Protein AF-L9MIF0-F1 (afdb_monomer)

Nearest PDB structures (foldseek):
  5uff-assembly1_A  TM=6.192E-01  e=3.182E-01  Petromyzon marinus

Secondary structure (DSSP, 8-state):
------SEEEEEESSS-EEEEE---SS----EEEEEE-GGGEEEEE-S---EEEEEE---S-SSSPPBPPPP-GGGTT-SEEEEE--SSSSPEEGGGGGG-TT-SEEEEES-EE-GGGGGG-TT--EEEEES-S--TTPPPGGG-TT--EEEEEEEEHHHHHHHHHHHHHHHHHS--SS-EEEEEE-HHHHHHHH--GGGG--HHHHHHHHHHHHHHHHHHTT-SSHHHHHHHHHHHHHHHHTSTT--HHHHHHHHHHHHHHHHTSSS---HHHHHHHHHHH---

Sequence (285 aa):
MSDAQIRNLAIKSNDDLIKLTLGQSNNIGLYSLHLCGNIELFEIKATQKIDHIRIEPNTEKDQSVSAYHLPIITDLAKISSLDVIVKPIGQALDCESLLQFPNLKNLNLTGNITNTACLKQLHQLERIGIRYAVNLEGFPALNTWENLSSFIAWNIDEKIGKRLNTELKHLAQEKQLDYSSVSKLISPIWFSTEYGIPFESWQSKNAKIAIKAYKSALKKISKAQNEQDVKESIIELIEMINTLPNIETVEREDTGVAVQQLVESSKFDIDQKIVNAWFDEFRYF

Structure (mmCIF, N/CA/C/O backbone):
data_AF-L9MIF0-F1
#
_entry.id   AF-L9MIF0-F1
#
loop_
_atom_site.group_PDB
_atom_site.id
_atom_site.type_symbol
_atom_site.label_atom_id
_atom_site.label_alt_id
_atom_site.label_comp_id
_atom_site.label_asym_id
_atom_site.label_entity_id
_atom_site.label_seq_id
_atom_site.pdbx_PDB_ins_code
_atom_site.Cartn_x
_atom_site.Cartn_y
_atom_site.Cartn_z
_atom_site.occupancy
_atom_site.B_iso_or_equiv
_atom_site.auth_seq_id
_atom_site.auth_comp_id
_atom_site.auth_asym_id
_atom_site.auth_atom_id
_atom_site.pdbx_PDB_model_num
ATOM 1 N N . MET A 1 1 ? 32.032 22.648 -20.403 1.00 39.81 1 MET A N 1
ATOM 2 C CA . MET A 1 1 ? 31.385 21.325 -20.304 1.00 39.81 1 MET A CA 1
ATOM 3 C C . MET A 1 1 ? 31.346 20.968 -18.831 1.00 39.81 1 MET A C 1
ATOM 5 O O . MET A 1 1 ? 32.391 21.055 -18.202 1.00 39.81 1 MET A O 1
ATOM 9 N N . SER A 1 2 ? 30.172 20.713 -18.252 1.00 45.06 2 SER A N 1
ATOM 10 C CA . SER A 1 2 ? 30.072 20.245 -16.866 1.00 45.06 2 SER A CA 1
ATOM 11 C C . SER A 1 2 ? 29.907 18.729 -16.881 1.00 45.06 2 SER A C 1
ATOM 13 O O . SER A 1 2 ? 28.845 18.235 -17.258 1.00 45.06 2 SER A O 1
ATOM 15 N N . ASP A 1 3 ? 30.940 18.005 -16.466 1.00 54.59 3 ASP A N 1
ATOM 16 C CA . ASP A 1 3 ? 30.895 16.552 -16.306 1.00 54.59 3 ASP A CA 1
ATOM 17 C C . ASP A 1 3 ? 30.348 16.216 -14.917 1.00 54.59 3 ASP A C 1
ATOM 19 O O . ASP A 1 3 ? 31.083 15.884 -13.988 1.00 54.59 3 ASP A O 1
ATOM 23 N N . ALA A 1 4 ? 29.034 16.355 -14.746 1.00 58.00 4 ALA A N 1
ATOM 24 C CA . ALA A 1 4 ? 28.368 15.901 -13.533 1.00 58.00 4 ALA A CA 1
ATOM 25 C C . ALA A 1 4 ? 28.108 14.390 -13.635 1.00 58.00 4 ALA A C 1
ATOM 27 O O . ALA A 1 4 ? 27.290 13.939 -14.436 1.00 58.00 4 ALA A O 1
ATOM 28 N N . GLN A 1 5 ? 28.802 13.598 -12.816 1.00 71.31 5 GLN A N 1
ATOM 29 C CA . GLN A 1 5 ? 28.576 12.155 -12.698 1.00 71.31 5 GLN A CA 1
ATOM 30 C C . GLN A 1 5 ? 27.481 11.886 -11.664 1.00 71.31 5 GLN A C 1
ATOM 32 O O . GLN A 1 5 ? 27.749 11.654 -10.486 1.00 71.31 5 GLN A O 1
ATOM 37 N N . ILE A 1 6 ? 26.225 11.950 -12.102 1.00 76.31 6 ILE A N 1
ATOM 38 C CA . ILE A 1 6 ? 25.072 11.690 -11.238 1.00 76.31 6 ILE A CA 1
ATOM 39 C C . ILE A 1 6 ? 24.632 10.241 -11.433 1.00 76.31 6 ILE A C 1
ATOM 41 O O . ILE A 1 6 ? 24.060 9.885 -12.459 1.00 76.31 6 ILE A O 1
ATOM 45 N N . ARG A 1 7 ? 24.889 9.399 -10.428 1.00 83.94 7 ARG A N 1
ATOM 46 C CA . ARG A 1 7 ? 24.436 7.999 -10.427 1.00 83.94 7 ARG A CA 1
ATOM 47 C C . ARG A 1 7 ? 22.963 7.862 -10.036 1.00 83.94 7 ARG A C 1
ATOM 49 O O . ARG A 1 7 ? 22.273 7.012 -10.587 1.00 83.94 7 ARG A O 1
ATOM 56 N N . ASN A 1 8 ? 22.498 8.691 -9.102 1.00 90.12 8 ASN A N 1
ATOM 57 C CA . ASN A 1 8 ? 21.117 8.707 -8.625 1.00 90.12 8 ASN A CA 1
ATOM 58 C C . ASN A 1 8 ? 20.604 10.146 -8.644 1.00 90.12 8 ASN A C 1
ATOM 60 O O . ASN A 1 8 ? 21.258 11.028 -8.085 1.00 90.12 8 ASN A O 1
ATOM 64 N N . LEU A 1 9 ? 19.447 10.373 -9.255 1.00 92.38 9 LEU A N 1
ATOM 65 C CA . LEU A 1 9 ? 18.806 11.682 -9.331 1.00 92.38 9 LEU A CA 1
ATOM 66 C C . LEU A 1 9 ? 17.417 11.591 -8.711 1.00 92.38 9 LEU A C 1
ATOM 68 O O . LEU A 1 9 ? 16.627 10.751 -9.125 1.00 92.38 9 LEU A O 1
ATOM 72 N N . ALA A 1 10 ? 17.121 12.453 -7.741 1.00 95.56 10 ALA A N 1
ATOM 73 C CA . ALA A 1 10 ? 15.794 12.580 -7.154 1.00 95.56 10 ALA A CA 1
ATOM 74 C C . ALA A 1 10 ? 15.263 13.989 -7.395 1.00 95.56 10 ALA A C 1
ATOM 76 O O . ALA A 1 10 ? 15.948 14.966 -7.090 1.00 95.56 10 ALA A O 1
ATOM 77 N N . ILE A 1 11 ? 14.054 14.087 -7.939 1.00 96.19 11 ILE A N 1
ATOM 78 C CA . ILE A 1 11 ? 13.387 15.356 -8.203 1.00 96.19 11 ILE A CA 1
ATOM 79 C C . ILE A 1 11 ? 11.979 15.278 -7.632 1.00 96.19 11 ILE A C 1
ATOM 81 O O . ILE A 1 11 ? 11.249 14.318 -7.875 1.00 96.19 11 ILE A O 1
ATOM 85 N N . LYS A 1 12 ? 11.606 16.315 -6.885 1.00 96.69 12 LYS A N 1
ATOM 86 C CA . LYS A 1 12 ? 10.245 16.523 -6.413 1.00 96.69 12 LYS A CA 1
ATOM 87 C C . LYS A 1 12 ? 9.669 17.762 -7.083 1.00 96.69 12 LYS A C 1
ATOM 89 O O . LYS A 1 12 ? 10.300 18.812 -7.012 1.00 96.69 12 LYS A O 1
ATOM 94 N N . SER A 1 13 ? 8.487 17.643 -7.677 1.00 95.56 13 SER A N 1
ATOM 95 C CA . SER A 1 13 ? 7.718 18.795 -8.146 1.00 95.56 13 SER A CA 1
ATOM 96 C C . SER A 1 13 ? 6.236 18.613 -7.863 1.00 95.56 13 SER A C 1
ATOM 98 O O . SER A 1 13 ? 5.667 17.570 -8.171 1.00 95.56 13 SER A O 1
ATOM 100 N N . ASN A 1 14 ? 5.621 19.628 -7.265 1.00 94.81 14 ASN A N 1
ATOM 101 C CA . ASN A 1 14 ? 4.182 19.661 -7.016 1.00 94.81 14 ASN A CA 1
ATOM 102 C C . ASN A 1 14 ? 3.466 20.620 -7.971 1.00 94.81 14 ASN A C 1
ATOM 104 O O . ASN A 1 14 ? 2.356 20.316 -8.394 1.00 94.81 14 ASN A O 1
ATOM 108 N N . ASP A 1 15 ? 4.129 21.728 -8.318 1.00 95.06 15 ASP A N 1
ATOM 109 C CA . ASP A 1 15 ? 3.501 22.878 -8.974 1.00 95.06 15 ASP A CA 1
ATOM 110 C C . ASP A 1 15 ? 4.261 23.337 -10.234 1.00 95.06 15 ASP A C 1
ATOM 112 O O . ASP A 1 15 ? 3.690 24.010 -11.091 1.00 95.06 15 ASP A O 1
ATOM 116 N N . ASP A 1 16 ? 5.533 22.945 -10.385 1.00 95.25 16 ASP A N 1
ATOM 117 C CA . ASP A 1 16 ? 6.407 23.416 -11.461 1.00 95.25 16 ASP A CA 1
ATOM 118 C C . ASP A 1 16 ? 6.623 22.355 -12.545 1.00 95.25 16 ASP A C 1
ATOM 120 O O . ASP A 1 16 ? 6.938 21.195 -12.263 1.00 95.25 16 ASP A O 1
ATOM 124 N N . LEU A 1 17 ? 6.552 22.772 -13.809 1.00 96.19 17 LEU A N 1
ATOM 125 C CA . LEU A 1 17 ? 6.932 21.927 -14.939 1.00 96.19 17 LEU A CA 1
ATOM 126 C C . LEU A 1 17 ? 8.445 21.660 -14.923 1.00 96.19 17 LEU A C 1
ATOM 128 O O . LEU A 1 17 ? 9.256 22.573 -15.094 1.00 96.19 17 LEU A O 1
ATOM 132 N N . ILE A 1 18 ? 8.828 20.393 -14.798 1.00 96.44 18 ILE A N 1
ATOM 133 C CA . ILE A 1 18 ? 10.215 19.937 -14.847 1.00 96.44 18 ILE A CA 1
ATOM 134 C C . ILE A 1 18 ? 10.506 19.330 -16.215 1.00 96.44 18 ILE A C 1
ATOM 136 O O . ILE A 1 18 ? 9.970 18.286 -16.579 1.00 96.44 18 ILE A O 1
ATOM 140 N N . LYS A 1 19 ? 11.435 19.948 -16.949 1.00 95.56 19 LYS A N 1
ATOM 141 C CA . LYS A 1 19 ? 11.970 19.397 -18.200 1.00 95.56 19 LYS A CA 1
ATOM 142 C C . LYS A 1 19 ? 13.314 18.741 -17.941 1.00 95.56 19 LYS A C 1
ATOM 144 O O . LYS A 1 19 ? 14.303 19.424 -17.680 1.00 95.56 19 LYS A O 1
ATOM 149 N N . LEU A 1 20 ? 13.361 17.418 -18.038 1.00 92.56 20 LEU A N 1
ATOM 150 C CA . LEU A 1 20 ? 14.562 16.632 -17.798 1.00 92.56 20 LEU A CA 1
ATOM 151 C C . LEU A 1 20 ? 15.082 16.044 -19.111 1.00 92.56 20 LEU A C 1
ATOM 153 O O . LEU A 1 20 ? 14.443 15.193 -19.723 1.00 92.56 20 LEU A O 1
ATOM 157 N N . THR A 1 21 ? 16.269 16.478 -19.538 1.00 90.88 21 THR A N 1
ATOM 158 C CA . THR A 1 21 ? 16.966 15.897 -20.695 1.00 90.88 21 THR A CA 1
ATOM 159 C C . THR A 1 21 ? 18.144 15.057 -20.220 1.00 90.88 21 THR A C 1
ATOM 161 O O . THR A 1 21 ? 19.112 15.571 -19.666 1.00 90.88 21 THR A O 1
ATOM 164 N N . LEU A 1 22 ? 18.057 13.752 -20.453 1.00 87.00 22 LEU A N 1
ATOM 165 C CA . LEU A 1 22 ? 19.033 12.745 -20.060 1.00 87.00 22 LEU A CA 1
ATOM 166 C C . LEU A 1 22 ? 19.788 12.276 -21.309 1.00 87.00 22 LEU A C 1
ATOM 168 O O . LEU A 1 22 ? 19.388 11.338 -22.005 1.00 87.00 22 LEU A O 1
ATOM 172 N N . GLY A 1 23 ? 20.873 12.989 -21.608 1.00 80.38 23 GLY A N 1
ATOM 173 C CA . GLY A 1 23 ? 21.795 12.679 -22.700 1.00 80.38 23 GLY A CA 1
ATOM 174 C C . GLY A 1 23 ? 22.638 11.430 -22.433 1.00 80.38 23 GLY A C 1
ATOM 175 O O . GLY A 1 23 ? 22.816 11.025 -21.284 1.00 80.38 23 GLY A O 1
ATOM 176 N N . GLN A 1 24 ? 23.190 10.836 -23.490 1.00 73.56 24 GLN A N 1
ATOM 177 C CA . GLN A 1 24 ? 24.240 9.830 -23.340 1.00 73.56 24 GLN A CA 1
ATOM 178 C C . GLN A 1 24 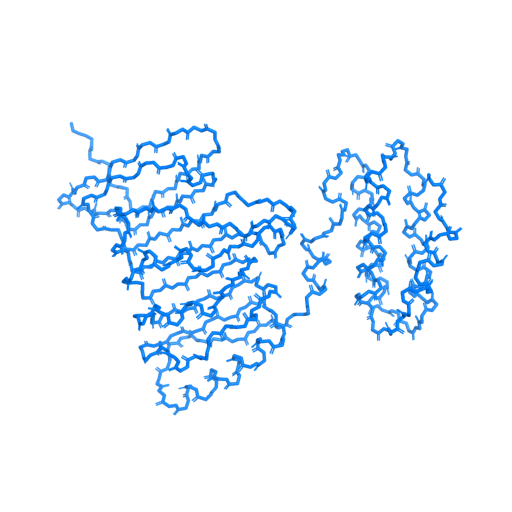? 25.535 10.470 -22.827 1.00 73.56 24 GLN A C 1
ATOM 180 O O . GLN A 1 24 ? 25.945 11.529 -23.299 1.00 73.56 24 GLN A O 1
ATOM 185 N N . SER A 1 25 ? 26.176 9.811 -21.863 1.00 66.50 25 SER A N 1
ATOM 186 C CA . SER A 1 25 ? 27.501 10.164 -21.349 1.00 66.50 25 SER A CA 1
ATOM 187 C C . SER A 1 25 ? 28.462 9.007 -21.600 1.00 66.50 25 SER A C 1
ATOM 189 O O . SER A 1 25 ? 28.098 7.848 -21.412 1.00 66.50 25 SER A O 1
ATOM 191 N N . ASN A 1 26 ? 29.698 9.322 -21.990 1.00 63.09 26 ASN A N 1
ATOM 192 C CA . ASN A 1 26 ? 30.733 8.333 -22.313 1.00 63.09 26 ASN A CA 1
ATOM 193 C C . ASN A 1 26 ? 31.326 7.631 -21.076 1.00 63.09 26 ASN A C 1
ATOM 195 O O . ASN A 1 26 ? 32.122 6.711 -21.234 1.00 63.09 26 ASN A O 1
ATOM 199 N N . ASN A 1 27 ? 30.969 8.068 -19.862 1.00 62.47 27 ASN A N 1
ATOM 200 C CA . ASN A 1 27 ? 31.627 7.629 -18.630 1.00 62.47 27 ASN A CA 1
ATOM 201 C C . ASN A 1 27 ? 30.714 6.770 -17.742 1.00 62.47 27 ASN A C 1
ATOM 203 O O . ASN A 1 27 ? 31.000 5.597 -17.524 1.00 62.47 27 ASN A O 1
ATOM 207 N N . ILE A 1 28 ? 29.629 7.339 -17.204 1.00 65.44 28 ILE A N 1
ATOM 208 C CA . ILE A 1 28 ? 28.701 6.651 -16.290 1.00 65.44 28 ILE A CA 1
ATOM 209 C C . ILE A 1 28 ? 27.293 7.198 -16.543 1.00 65.44 28 ILE A C 1
ATOM 211 O O . ILE A 1 28 ? 27.068 8.402 -16.410 1.00 65.44 28 ILE A O 1
ATOM 215 N N . GLY A 1 29 ? 26.367 6.319 -16.931 1.00 72.88 29 GLY A N 1
ATOM 216 C CA . GLY A 1 29 ? 24.953 6.654 -17.103 1.00 72.88 29 GLY A CA 1
ATOM 217 C C . GLY A 1 29 ? 24.203 6.751 -15.773 1.00 72.88 29 GLY A C 1
ATOM 218 O O . GLY A 1 29 ? 24.654 6.243 -14.743 1.00 72.88 29 GLY A O 1
ATOM 219 N N . LEU A 1 30 ? 23.042 7.399 -15.800 1.00 84.62 30 LEU A N 1
ATOM 220 C CA . LEU A 1 30 ? 22.141 7.474 -14.656 1.00 84.62 30 LEU A CA 1
ATOM 221 C C . LEU A 1 30 ? 21.634 6.067 -14.311 1.00 84.62 30 LEU A C 1
ATOM 223 O O . LEU A 1 30 ? 20.968 5.425 -15.119 1.00 84.62 30 LEU A O 1
ATOM 227 N N . TYR A 1 31 ? 21.935 5.594 -13.102 1.00 84.94 31 TYR A N 1
ATOM 228 C CA . TYR A 1 31 ? 21.491 4.279 -12.642 1.00 84.94 31 TYR A CA 1
ATOM 229 C C . TYR A 1 31 ? 20.042 4.318 -12.147 1.00 84.94 31 TYR A C 1
ATOM 231 O O . TYR A 1 31 ? 19.247 3.456 -12.522 1.00 84.94 31 TYR A O 1
ATOM 239 N N . SER A 1 32 ? 19.708 5.322 -11.326 1.00 91.25 32 SER A N 1
ATOM 240 C CA . SER A 1 32 ? 18.384 5.464 -10.714 1.00 91.25 32 SER A CA 1
ATOM 241 C C . SER A 1 32 ? 17.821 6.876 -10.870 1.00 91.25 32 SER A C 1
ATOM 243 O O . SER A 1 32 ? 18.504 7.865 -10.581 1.00 91.25 32 SER A O 1
ATOM 245 N N . LEU A 1 33 ? 16.561 6.962 -11.299 1.00 94.75 33 LEU A N 1
ATOM 246 C CA . LEU A 1 33 ? 15.779 8.196 -11.355 1.00 94.75 33 LEU A CA 1
ATOM 247 C C . LEU A 1 33 ? 14.586 8.099 -10.400 1.00 94.75 33 LEU A C 1
ATOM 249 O O . LEU A 1 33 ? 13.752 7.210 -10.539 1.00 94.75 33 LEU A O 1
ATOM 253 N N . HIS A 1 34 ? 14.483 9.029 -9.458 1.00 96.94 34 HIS A N 1
ATOM 254 C CA . HIS A 1 34 ? 13.371 9.142 -8.525 1.00 96.94 34 HIS A CA 1
ATOM 255 C C . HIS A 1 34 ? 12.543 10.393 -8.836 1.00 96.94 34 HIS A C 1
ATOM 257 O O . HIS A 1 34 ? 13.050 11.513 -8.759 1.00 96.94 34 HIS A O 1
ATOM 263 N N . LEU A 1 35 ? 11.271 10.193 -9.174 1.00 97.50 35 LEU A N 1
ATOM 264 C CA . LEU A 1 35 ? 10.294 11.239 -9.463 1.00 97.50 35 LEU A CA 1
ATOM 265 C C . LEU A 1 35 ? 9.247 11.267 -8.351 1.00 97.50 35 LEU A C 1
ATOM 267 O O . LEU A 1 35 ? 8.625 10.246 -8.066 1.00 97.50 35 LEU A O 1
ATOM 271 N N . CYS A 1 36 ? 9.053 12.422 -7.723 1.00 97.62 36 CYS A N 1
ATOM 272 C CA . CYS A 1 36 ? 8.100 12.596 -6.633 1.00 97.62 36 CYS A CA 1
ATOM 273 C C . CYS A 1 36 ? 7.192 13.807 -6.886 1.00 97.62 36 CYS A C 1
ATOM 275 O O . CYS A 1 36 ? 7.650 14.841 -7.374 1.00 97.62 36 CYS A O 1
ATOM 277 N N . GLY A 1 37 ? 5.921 13.696 -6.508 1.00 97.31 37 GLY A N 1
ATOM 278 C CA . GLY A 1 37 ? 4.943 14.778 -6.606 1.00 97.31 37 GLY A CA 1
ATOM 279 C C . GLY A 1 37 ? 3.965 14.597 -7.767 1.00 97.31 37 GLY A C 1
ATOM 280 O O . GLY A 1 37 ? 3.519 13.482 -8.027 1.00 97.31 37 GLY A O 1
ATOM 281 N N . ASN A 1 38 ? 3.583 15.674 -8.451 1.00 96.75 38 ASN A N 1
ATOM 282 C CA . ASN A 1 38 ? 2.675 15.582 -9.593 1.00 96.75 38 ASN A CA 1
ATOM 283 C C . ASN A 1 38 ? 3.438 15.093 -10.835 1.00 96.75 38 ASN A C 1
ATOM 285 O O . ASN A 1 38 ? 4.157 15.856 -11.480 1.00 96.75 38 ASN A O 1
ATOM 289 N N . ILE A 1 39 ? 3.293 13.806 -11.163 1.00 97.38 39 ILE A N 1
ATOM 290 C CA . ILE A 1 39 ? 4.075 13.154 -12.225 1.00 97.38 39 ILE A CA 1
ATOM 291 C C . ILE A 1 39 ? 3.749 13.720 -13.616 1.00 97.38 39 ILE A C 1
ATOM 293 O O . ILE A 1 39 ? 4.612 13.706 -14.490 1.00 97.38 39 ILE A O 1
ATOM 297 N N . GLU A 1 40 ? 2.561 14.298 -13.815 1.00 95.81 40 GLU A N 1
ATOM 298 C CA . GLU A 1 40 ? 2.182 14.953 -15.077 1.00 95.81 40 GLU A CA 1
ATOM 299 C C . GLU A 1 40 ? 3.042 16.187 -15.391 1.00 95.81 40 GLU A C 1
ATOM 301 O O . GLU A 1 40 ? 3.154 16.591 -16.547 1.00 95.81 40 GLU A O 1
ATOM 306 N N . LEU A 1 41 ? 3.698 16.766 -14.379 1.00 96.06 41 LEU A N 1
ATOM 307 C CA . LEU A 1 41 ? 4.588 17.918 -14.530 1.00 96.06 41 LEU A CA 1
ATOM 308 C C . LEU A 1 41 ? 6.014 17.537 -14.947 1.00 96.06 41 LEU A C 1
ATOM 310 O O . LEU A 1 41 ? 6.890 18.401 -14.979 1.00 96.06 41 LEU A O 1
ATOM 314 N N . PHE A 1 42 ? 6.288 16.271 -15.258 1.00 96.31 42 PHE A N 1
ATOM 315 C CA . PHE A 1 42 ? 7.608 15.827 -15.700 1.00 96.31 42 PHE A CA 1
ATOM 316 C C . PHE A 1 42 ? 7.626 15.555 -17.207 1.00 96.31 42 PHE A C 1
ATOM 318 O O . PHE A 1 42 ? 7.107 14.552 -17.686 1.00 96.31 42 PHE A O 1
ATOM 325 N N . GLU A 1 43 ? 8.320 16.408 -17.962 1.00 95.25 43 GLU A N 1
ATOM 326 C CA . GLU A 1 43 ? 8.681 16.149 -19.358 1.00 95.25 43 GLU A CA 1
ATOM 327 C C . GLU A 1 43 ? 10.079 15.522 -19.407 1.00 95.25 43 GLU A C 1
ATOM 329 O O . GLU A 1 43 ? 11.088 16.203 -19.199 1.00 95.25 43 GLU A O 1
ATOM 334 N N . ILE A 1 44 ? 10.158 14.222 -19.691 1.00 93.62 44 ILE A N 1
ATOM 335 C CA . ILE A 1 44 ? 11.423 13.479 -19.693 1.00 93.62 44 ILE A CA 1
ATOM 336 C C . ILE A 1 44 ? 11.807 13.121 -21.122 1.00 93.62 44 ILE A C 1
ATOM 338 O O . ILE A 1 44 ? 11.036 12.494 -21.835 1.00 93.62 44 ILE A O 1
ATOM 342 N N . LYS A 1 45 ? 13.029 13.480 -21.517 1.00 92.06 45 LYS A N 1
ATOM 343 C CA . LYS A 1 45 ? 13.665 13.033 -22.759 1.00 92.06 45 LYS A CA 1
ATOM 344 C C . LYS A 1 45 ? 14.921 12.259 -22.418 1.00 92.06 45 LYS A C 1
ATOM 346 O O . LYS A 1 45 ? 15.889 12.853 -21.939 1.00 92.06 45 LYS A O 1
ATOM 351 N N . ALA A 1 46 ? 14.925 10.953 -22.659 1.00 88.25 46 ALA A N 1
ATOM 352 C CA . ALA A 1 46 ? 16.032 10.083 -22.278 1.00 88.25 46 ALA A CA 1
ATOM 353 C C . ALA A 1 46 ? 16.611 9.360 -23.496 1.00 88.25 46 ALA A C 1
ATOM 355 O O . ALA A 1 46 ? 15.961 8.546 -24.139 1.00 88.25 46 ALA A O 1
ATOM 356 N N . THR A 1 47 ? 17.877 9.647 -23.801 1.00 85.31 47 THR A N 1
ATOM 357 C CA . THR A 1 47 ? 18.638 8.946 -24.856 1.00 85.31 47 THR A CA 1
ATOM 358 C C . THR A 1 47 ? 19.600 7.906 -24.283 1.00 85.31 47 THR A C 1
ATOM 360 O O . THR A 1 47 ? 20.058 7.013 -24.999 1.00 85.31 47 THR A O 1
ATOM 363 N N . GLN A 1 48 ? 19.904 8.004 -22.987 1.00 82.75 48 GLN A N 1
ATOM 364 C CA . GLN A 1 48 ? 20.613 6.973 -22.236 1.00 82.75 48 GLN A CA 1
ATOM 365 C C . GLN A 1 48 ? 19.652 5.911 -21.697 1.00 82.75 48 GLN A C 1
ATOM 367 O O . GLN A 1 48 ? 18.482 6.187 -21.439 1.00 82.75 48 GLN A O 1
ATOM 372 N N . LYS A 1 49 ? 20.167 4.697 -21.482 1.00 82.62 49 LYS A N 1
ATOM 373 C CA . LYS A 1 49 ? 19.441 3.654 -20.754 1.00 82.62 49 LYS A CA 1
ATOM 374 C C . LYS A 1 49 ? 19.388 4.022 -19.269 1.00 82.62 49 LYS A C 1
ATOM 376 O O . LYS A 1 49 ? 20.417 4.364 -18.696 1.00 82.62 49 LYS A O 1
ATOM 381 N N . ILE A 1 50 ? 18.208 3.908 -18.669 1.00 87.31 50 ILE A N 1
ATOM 382 C CA . ILE A 1 50 ? 17.991 4.043 -17.226 1.00 87.31 50 ILE A CA 1
ATOM 383 C C . ILE A 1 50 ? 17.483 2.691 -16.743 1.00 87.31 50 ILE A C 1
ATOM 385 O O . ILE A 1 50 ? 16.484 2.185 -17.256 1.00 87.31 50 ILE A O 1
ATOM 389 N N . ASP A 1 51 ? 18.202 2.075 -15.809 1.00 84.75 51 ASP A N 1
ATOM 390 C CA . ASP A 1 51 ? 17.879 0.717 -15.371 1.00 84.75 51 ASP A CA 1
ATOM 391 C C . ASP A 1 51 ? 16.758 0.708 -14.329 1.00 84.75 51 ASP A C 1
ATOM 393 O O . ASP A 1 51 ? 15.876 -0.158 -14.397 1.00 84.75 51 ASP A O 1
ATOM 397 N N . HIS A 1 52 ? 16.784 1.672 -13.400 1.00 94.19 52 HIS A N 1
ATOM 398 C CA . HIS A 1 52 ? 15.867 1.758 -12.266 1.0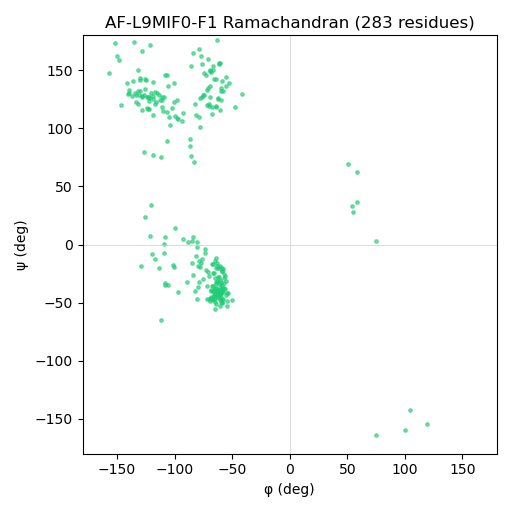0 94.19 52 HIS A CA 1
ATOM 399 C C . HIS A 1 52 ? 15.151 3.103 -12.186 1.00 94.19 52 HIS A C 1
ATOM 401 O O . HIS A 1 52 ? 15.768 4.166 -12.268 1.00 94.19 52 HIS A O 1
ATOM 407 N N . ILE A 1 53 ? 13.841 3.047 -11.966 1.00 96.56 53 ILE A N 1
ATOM 408 C CA . ILE A 1 53 ? 13.022 4.217 -11.672 1.00 96.56 53 ILE A CA 1
ATOM 409 C C . ILE A 1 53 ? 12.268 4.000 -10.373 1.00 96.56 53 ILE A C 1
ATOM 411 O O . ILE A 1 53 ? 11.756 2.915 -10.109 1.00 96.56 53 ILE A O 1
ATOM 415 N N . ARG A 1 54 ? 12.159 5.067 -9.590 1.00 98.12 54 ARG A N 1
ATOM 416 C CA . ARG A 1 54 ? 11.237 5.171 -8.469 1.00 98.12 54 ARG A CA 1
ATOM 417 C C . ARG A 1 54 ? 10.244 6.297 -8.736 1.00 98.12 54 ARG A C 1
ATOM 419 O O . ARG A 1 54 ? 10.657 7.399 -9.087 1.00 98.12 54 ARG A O 1
ATOM 426 N N . ILE A 1 55 ? 8.957 6.034 -8.556 1.00 98.44 55 ILE A N 1
ATOM 427 C CA . ILE A 1 55 ? 7.886 7.018 -8.721 1.00 98.44 55 ILE A CA 1
ATOM 428 C C . ILE A 1 55 ? 7.070 7.086 -7.433 1.00 98.44 55 ILE A C 1
ATOM 430 O O . ILE A 1 55 ? 6.589 6.072 -6.934 1.00 98.44 55 ILE A O 1
ATOM 434 N N . GLU A 1 56 ? 6.917 8.288 -6.897 1.00 98.38 56 GLU A N 1
ATOM 435 C CA . GLU A 1 56 ? 6.131 8.570 -5.698 1.00 98.38 56 GLU A CA 1
ATOM 436 C C . GLU A 1 56 ? 5.124 9.687 -6.024 1.00 98.38 56 GLU A C 1
ATOM 438 O O . GLU A 1 56 ? 5.409 10.865 -5.769 1.00 98.38 56 GLU A O 1
ATOM 443 N N . PRO A 1 57 ? 3.995 9.356 -6.689 1.00 97.81 57 PRO A N 1
ATOM 444 C CA . PRO A 1 57 ? 3.027 10.356 -7.109 1.00 97.81 57 PRO A CA 1
ATOM 445 C C . PRO A 1 57 ? 2.295 10.963 -5.908 1.00 97.81 57 PRO A C 1
ATOM 447 O O . PRO A 1 57 ? 2.026 10.291 -4.907 1.00 97.81 57 PRO A O 1
ATOM 450 N N . ASN A 1 58 ? 1.900 12.229 -6.036 1.00 95.44 58 ASN A N 1
ATOM 451 C CA . ASN A 1 58 ? 0.901 12.809 -5.148 1.00 95.44 58 ASN A CA 1
ATOM 452 C C . ASN A 1 58 ? -0.442 12.133 -5.427 1.00 95.44 58 ASN A C 1
ATOM 454 O O . ASN A 1 58 ? -1.019 12.295 -6.496 1.00 95.44 58 ASN A O 1
ATOM 458 N N . THR A 1 59 ? -0.902 11.364 -4.448 1.00 95.31 59 THR A N 1
ATOM 459 C CA . THR A 1 59 ? -2.205 10.701 -4.438 1.00 95.31 59 THR A CA 1
ATOM 460 C C . THR A 1 59 ? -3.131 11.415 -3.466 1.00 95.31 59 THR A C 1
ATOM 462 O O . THR A 1 59 ? -2.689 11.919 -2.424 1.00 95.31 59 THR A O 1
ATOM 465 N N . GLU A 1 60 ? -4.415 11.456 -3.805 1.00 93.31 60 GLU A N 1
ATOM 466 C CA . GLU A 1 60 ? -5.429 12.068 -2.953 1.00 93.31 60 GLU A CA 1
ATOM 467 C C . GLU A 1 60 ? -5.627 11.288 -1.650 1.00 93.31 60 GLU A C 1
ATOM 469 O O . GLU A 1 60 ? -5.390 10.080 -1.560 1.00 93.31 60 GLU A O 1
ATOM 474 N N . LYS A 1 61 ? -6.069 11.994 -0.606 1.00 88.19 61 LYS A N 1
ATOM 475 C CA . LYS A 1 61 ? -6.409 11.365 0.681 1.00 88.19 61 LYS A CA 1
ATOM 476 C C . LYS A 1 61 ? -7.740 10.621 0.633 1.00 88.19 61 LYS A C 1
ATOM 478 O O . LYS A 1 61 ? -7.926 9.676 1.394 1.00 88.19 61 LYS A O 1
ATOM 483 N N . ASP A 1 62 ? -8.656 11.079 -0.212 1.00 85.94 62 ASP A N 1
ATOM 484 C CA . ASP A 1 62 ? -9.965 10.463 -0.373 1.00 85.94 62 ASP A CA 1
ATOM 485 C C . ASP A 1 62 ? -9.821 9.110 -1.086 1.00 85.94 62 ASP A C 1
ATOM 487 O O . ASP A 1 62 ? -9.088 8.980 -2.062 1.00 85.94 62 ASP A O 1
ATOM 491 N N . GLN A 1 63 ? -10.493 8.082 -0.578 1.00 84.31 63 GLN A N 1
ATOM 492 C CA . GLN A 1 63 ? -10.526 6.756 -1.200 1.00 84.31 63 GLN A CA 1
ATOM 493 C C . GLN A 1 63 ? -11.613 6.652 -2.279 1.00 84.31 63 GLN A C 1
ATOM 495 O O . GLN A 1 63 ? -11.590 5.713 -3.070 1.00 84.31 63 GLN A O 1
ATOM 500 N N . SER A 1 64 ? -12.566 7.592 -2.303 1.00 86.25 64 SER A N 1
ATOM 501 C CA . SER A 1 64 ? -13.687 7.614 -3.247 1.00 86.25 64 SER A CA 1
ATOM 502 C C . SER A 1 64 ? -13.290 8.110 -4.639 1.00 86.25 64 SER A C 1
ATOM 504 O O . SER A 1 64 ? -13.986 7.832 -5.620 1.00 86.25 64 SER A O 1
ATOM 506 N N . VAL A 1 65 ? -12.161 8.820 -4.744 1.00 93.25 65 VAL A N 1
ATOM 507 C CA . VAL A 1 65 ? -11.655 9.283 -6.035 1.00 93.25 65 VAL A CA 1
ATOM 508 C C . VAL A 1 65 ? -11.211 8.110 -6.904 1.00 93.25 65 VAL A C 1
ATOM 510 O O . VAL A 1 65 ? -10.744 7.075 -6.421 1.00 93.25 65 VAL A O 1
ATOM 513 N N . SER A 1 66 ? -11.328 8.287 -8.219 1.00 95.00 66 SER A N 1
ATOM 514 C CA . SER A 1 66 ? -10.854 7.302 -9.188 1.00 95.00 66 SER A CA 1
ATOM 515 C C . SER A 1 66 ? -9.378 6.983 -8.969 1.00 95.00 66 SER A C 1
ATOM 517 O O . SER A 1 66 ? -8.584 7.872 -8.648 1.00 95.00 66 SER A O 1
ATOM 519 N N . ALA A 1 67 ? -9.009 5.723 -9.196 1.00 97.00 67 ALA A N 1
ATOM 520 C CA . ALA A 1 67 ? -7.631 5.273 -9.070 1.00 97.00 67 ALA A CA 1
ATOM 521 C C . ALA A 1 67 ? -6.670 6.150 -9.891 1.00 97.00 67 ALA A C 1
ATOM 523 O O . ALA A 1 67 ? -6.972 6.560 -11.012 1.00 97.00 67 ALA A O 1
ATOM 524 N N . TYR A 1 68 ? -5.515 6.443 -9.305 1.00 97.94 68 TYR A N 1
ATOM 525 C CA . TYR A 1 68 ? -4.451 7.204 -9.930 1.00 97.94 68 TYR A CA 1
ATOM 526 C C . TYR A 1 68 ? -3.813 6.377 -11.043 1.00 97.94 68 TYR A C 1
ATOM 528 O O . TYR A 1 68 ? -3.236 5.314 -10.792 1.00 97.94 68 TYR A O 1
ATOM 536 N N . HIS A 1 69 ? -3.889 6.886 -12.265 1.00 97.94 69 HIS A N 1
ATOM 537 C CA . HIS A 1 69 ? -3.228 6.305 -13.422 1.00 97.94 69 HIS A CA 1
ATOM 538 C C . HIS A 1 69 ? -1.921 7.063 -13.666 1.00 97.94 69 HIS A C 1
ATOM 540 O O . HIS A 1 69 ? -1.936 8.286 -13.805 1.00 97.94 69 HIS A O 1
ATOM 546 N N . LEU A 1 70 ? -0.781 6.364 -13.707 1.00 97.50 70 LEU A N 1
ATOM 547 C CA . LEU A 1 70 ? 0.482 7.015 -14.058 1.00 97.50 70 LEU A CA 1
ATOM 548 C C . LEU A 1 70 ? 0.386 7.617 -15.466 1.00 97.50 70 LEU A C 1
ATOM 550 O O . LEU A 1 70 ? -0.059 6.920 -16.384 1.00 97.50 70 LEU A O 1
ATOM 554 N N . PRO A 1 71 ? 0.843 8.865 -15.674 1.00 96.38 71 PRO A N 1
ATOM 555 C CA . PRO A 1 71 ? 0.898 9.429 -17.013 1.00 96.38 71 PRO A CA 1
ATOM 556 C C . PRO A 1 71 ? 1.827 8.594 -17.899 1.00 96.38 71 PRO A C 1
ATOM 558 O O . PRO A 1 71 ? 2.726 7.898 -17.419 1.00 96.38 71 PRO A O 1
ATOM 56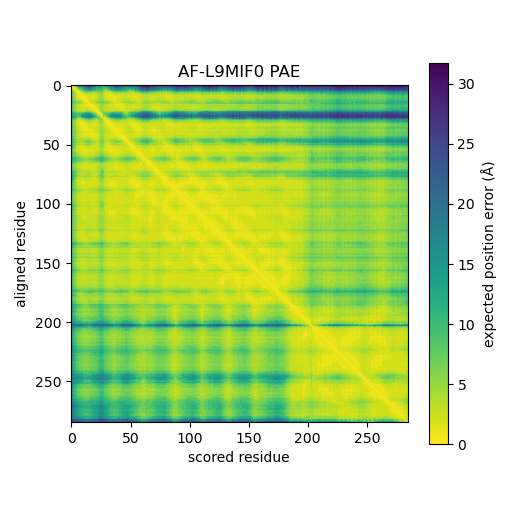1 N N . ILE A 1 72 ? 1.606 8.658 -19.210 1.00 95.12 72 ILE A N 1
ATOM 562 C CA . ILE A 1 72 ? 2.431 7.940 -20.182 1.00 95.12 72 ILE A CA 1
ATOM 563 C C . ILE A 1 72 ? 3.801 8.623 -20.274 1.00 95.12 72 ILE A C 1
ATOM 565 O O . ILE A 1 72 ? 3.892 9.782 -20.677 1.00 95.12 72 ILE A O 1
ATOM 569 N N . ILE A 1 73 ? 4.873 7.887 -19.970 1.00 92.00 73 ILE A N 1
ATOM 570 C CA . ILE A 1 73 ? 6.261 8.365 -20.046 1.00 92.00 73 ILE A CA 1
ATOM 571 C C . ILE A 1 73 ? 7.040 7.513 -21.057 1.00 92.00 73 ILE A C 1
ATOM 573 O O . ILE A 1 73 ? 7.824 6.628 -20.705 1.00 92.00 73 ILE A O 1
ATOM 577 N N . THR A 1 74 ? 6.823 7.777 -22.348 1.00 89.25 74 THR A N 1
ATOM 578 C CA . THR A 1 74 ? 7.343 6.955 -23.459 1.00 89.25 74 THR A CA 1
ATOM 579 C C . THR A 1 74 ? 8.858 6.779 -23.449 1.00 89.25 74 THR A C 1
ATOM 581 O O . THR A 1 74 ? 9.356 5.690 -23.737 1.00 89.25 74 THR A O 1
ATOM 584 N N . ASP A 1 75 ? 9.602 7.824 -23.082 1.00 90.62 75 ASP A N 1
ATOM 585 C CA . ASP A 1 75 ? 11.067 7.810 -23.019 1.00 90.62 75 ASP A CA 1
ATOM 586 C C . ASP A 1 75 ? 11.619 6.814 -21.985 1.00 90.62 75 ASP A C 1
ATOM 588 O O . ASP A 1 75 ? 12.792 6.444 -22.039 1.00 90.62 75 ASP A O 1
ATOM 592 N N . LEU A 1 76 ? 10.773 6.333 -21.067 1.00 89.94 76 LEU A N 1
ATOM 593 C CA . LEU A 1 76 ? 11.133 5.401 -20.000 1.00 89.94 76 LEU A CA 1
ATOM 594 C C . LEU A 1 76 ? 10.580 3.985 -20.226 1.00 89.94 76 LEU A C 1
ATOM 596 O O . LEU A 1 76 ? 10.795 3.107 -19.397 1.00 89.94 76 LEU A O 1
ATOM 600 N N . ALA A 1 77 ? 9.959 3.696 -21.375 1.00 88.50 77 ALA A N 1
ATOM 601 C CA . ALA A 1 77 ? 9.363 2.384 -21.671 1.00 88.50 77 ALA A CA 1
ATOM 602 C C . ALA A 1 77 ? 10.356 1.199 -21.599 1.00 88.50 77 ALA A C 1
ATOM 604 O O . ALA A 1 77 ? 9.958 0.043 -21.461 1.00 88.50 77 ALA A O 1
ATOM 605 N N . LYS A 1 78 ? 11.667 1.462 -21.707 1.00 88.50 78 LYS A N 1
ATOM 606 C CA . LYS A 1 78 ? 12.722 0.431 -21.729 1.00 88.50 78 LYS A CA 1
ATOM 607 C C . LYS A 1 78 ? 13.324 0.096 -20.361 1.00 88.50 78 LYS A C 1
ATOM 609 O O . LYS A 1 78 ? 14.287 -0.672 -20.322 1.00 88.50 78 LYS A O 1
ATOM 614 N N . ILE A 1 79 ? 12.810 0.661 -19.270 1.00 94.38 79 ILE A N 1
ATOM 615 C CA . ILE A 1 79 ? 13.308 0.343 -17.927 1.00 94.38 79 ILE A CA 1
ATOM 616 C C . ILE A 1 79 ? 13.122 -1.136 -17.588 1.00 94.38 79 ILE A C 1
ATOM 618 O O . ILE A 1 79 ? 12.249 -1.814 -18.128 1.00 94.38 79 ILE A O 1
ATOM 622 N N . SER A 1 80 ? 13.946 -1.621 -16.661 1.00 96.12 80 SER A N 1
ATOM 623 C CA . SER A 1 80 ? 13.897 -3.013 -16.194 1.00 96.12 80 SER A CA 1
ATOM 624 C C . SER A 1 80 ? 13.559 -3.147 -14.710 1.00 96.12 80 SER A C 1
ATOM 626 O O . SER A 1 80 ? 13.259 -4.247 -14.246 1.00 96.12 80 SER A O 1
ATOM 628 N N . SER A 1 81 ? 13.600 -2.045 -13.960 1.00 98.19 81 SER A N 1
ATOM 629 C CA . SER A 1 81 ? 13.297 -2.003 -12.534 1.00 98.19 81 SER A CA 1
ATOM 630 C C . SER A 1 81 ? 12.439 -0.784 -12.219 1.00 98.19 81 SER A C 1
ATOM 632 O O . SER A 1 81 ? 12.820 0.337 -12.560 1.00 98.19 81 SER A O 1
ATOM 634 N N . LEU A 1 82 ? 11.314 -0.998 -11.542 1.00 98.62 82 LEU A N 1
ATOM 635 C CA . LEU A 1 82 ? 10.378 0.054 -11.160 1.00 98.62 82 LEU A CA 1
ATOM 636 C C . LEU A 1 82 ? 9.942 -0.102 -9.706 1.00 98.62 82 LEU A C 1
ATOM 638 O O . LEU A 1 82 ? 9.464 -1.162 -9.309 1.00 98.62 82 LEU A O 1
ATOM 642 N N . ASP A 1 83 ? 10.034 0.988 -8.956 1.00 98.69 83 ASP A N 1
ATOM 643 C CA . ASP A 1 83 ? 9.402 1.138 -7.654 1.00 98.69 83 ASP A CA 1
ATOM 644 C C . ASP A 1 83 ? 8.282 2.176 -7.779 1.00 98.69 83 ASP A C 1
ATOM 646 O O . ASP A 1 83 ? 8.538 3.297 -8.215 1.00 98.69 83 ASP A O 1
ATOM 650 N N . VAL A 1 84 ? 7.059 1.840 -7.371 1.00 98.62 84 VAL A N 1
ATOM 651 C CA . VAL A 1 84 ? 5.964 2.812 -7.243 1.00 98.62 84 VAL A CA 1
ATOM 652 C C . VAL A 1 84 ? 5.469 2.836 -5.810 1.00 98.62 84 VAL A C 1
ATOM 654 O O . VAL A 1 84 ? 5.220 1.790 -5.204 1.00 98.62 84 VAL A O 1
ATOM 657 N N . ILE A 1 85 ? 5.366 4.039 -5.255 1.00 98.44 85 ILE A N 1
ATOM 658 C CA . ILE A 1 85 ? 5.035 4.254 -3.852 1.00 98.44 85 ILE A CA 1
ATOM 659 C C . ILE A 1 85 ? 3.876 5.226 -3.758 1.00 98.44 85 ILE A C 1
ATOM 661 O O . ILE A 1 85 ? 3.999 6.395 -4.099 1.00 98.44 85 ILE A O 1
ATOM 665 N N . VAL A 1 86 ? 2.764 4.729 -3.239 1.00 97.62 86 VAL A N 1
ATOM 666 C CA . VAL A 1 86 ? 1.619 5.528 -2.818 1.00 97.62 86 VAL A CA 1
ATOM 667 C C . VAL A 1 86 ? 1.352 5.272 -1.340 1.00 97.62 86 VAL A C 1
ATOM 669 O O . VAL A 1 86 ? 1.982 4.418 -0.703 1.00 97.62 86 VAL A O 1
ATOM 672 N N . LYS A 1 87 ? 0.443 6.042 -0.748 1.00 95.25 87 LYS A N 1
ATOM 673 C CA . LYS A 1 87 ? 0.071 5.832 0.651 1.00 95.25 87 LYS A CA 1
ATOM 674 C C . LYS A 1 87 ? -0.711 4.520 0.808 1.00 95.25 87 LYS A C 1
ATOM 676 O O . LYS A 1 87 ? -1.410 4.119 -0.120 1.00 95.25 87 LYS A O 1
ATOM 681 N N . PRO A 1 88 ? -0.632 3.847 1.972 1.00 94.12 88 PRO A N 1
ATOM 682 C CA . PRO A 1 88 ? -1.446 2.658 2.244 1.00 94.12 88 PRO A CA 1
ATOM 683 C C . PRO A 1 88 ? -2.951 2.940 2.210 1.00 94.12 88 PRO A C 1
ATOM 685 O O . PRO A 1 88 ? -3.723 2.064 1.849 1.00 94.12 88 PRO A O 1
ATOM 688 N N . ILE A 1 89 ? -3.356 4.161 2.564 1.00 91.88 89 ILE A N 1
ATOM 689 C CA . ILE A 1 89 ? -4.742 4.628 2.573 1.00 91.88 89 ILE A CA 1
ATOM 690 C C . ILE A 1 89 ? -4.850 5.906 1.728 1.00 91.88 89 ILE A C 1
ATOM 692 O O . ILE A 1 89 ? -3.943 6.742 1.752 1.00 91.88 89 ILE A O 1
ATOM 696 N N . GLY A 1 90 ? -5.959 6.039 0.999 1.00 92.19 90 GLY A N 1
ATOM 697 C CA . GLY A 1 90 ? -6.248 7.127 0.063 1.00 92.19 90 GLY A CA 1
ATOM 698 C C . GLY A 1 90 ? -6.452 6.606 -1.356 1.00 92.19 90 GLY A C 1
ATOM 699 O O . GLY A 1 90 ? -6.805 5.440 -1.545 1.00 92.19 90 GLY A O 1
ATOM 700 N N . GLN A 1 91 ? -6.207 7.454 -2.350 1.00 96.06 91 GLN A N 1
ATOM 701 C CA . GLN A 1 91 ? -6.344 7.109 -3.760 1.00 96.06 91 GLN A CA 1
ATOM 702 C C . GLN A 1 91 ? -5.425 5.939 -4.139 1.00 96.06 91 GLN A C 1
ATOM 704 O O . GLN A 1 91 ? -4.208 5.990 -3.947 1.00 96.06 91 GLN A O 1
ATOM 709 N N . ALA A 1 92 ? -6.014 4.878 -4.691 1.00 96.88 92 ALA A N 1
ATOM 710 C CA . ALA A 1 92 ? -5.274 3.700 -5.131 1.00 96.88 92 ALA A CA 1
ATOM 711 C C . ALA A 1 92 ? -4.470 3.983 -6.405 1.00 96.88 92 ALA A C 1
ATOM 713 O O . ALA A 1 92 ? -4.945 4.694 -7.285 1.00 96.88 92 ALA A O 1
ATOM 714 N N . LEU A 1 93 ? -3.298 3.366 -6.551 1.00 98.06 93 LEU A N 1
ATOM 715 C CA . LEU A 1 93 ? -2.603 3.273 -7.835 1.00 98.06 93 LEU A CA 1
ATOM 716 C C . LEU A 1 93 ? -3.285 2.223 -8.718 1.00 98.06 93 LEU A C 1
ATOM 718 O O . LEU A 1 93 ? -3.439 1.067 -8.318 1.00 98.06 93 LEU A O 1
ATOM 722 N N . ASP A 1 94 ? -3.615 2.601 -9.945 1.00 97.94 94 ASP A N 1
ATOM 723 C CA . ASP A 1 94 ? -4.060 1.674 -10.975 1.00 97.94 94 ASP A CA 1
ATOM 724 C C . ASP A 1 94 ? -2.864 0.930 -11.589 1.00 97.94 94 ASP A C 1
ATOM 726 O O . ASP A 1 94 ? -2.058 1.512 -12.326 1.00 97.94 94 ASP A O 1
ATOM 730 N N . CYS A 1 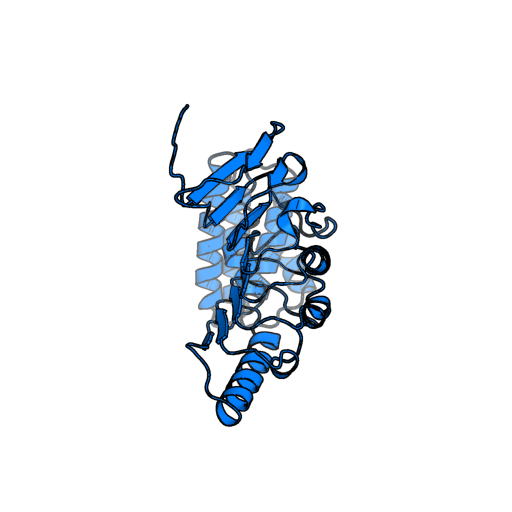95 ? -2.745 -0.373 -11.309 1.00 98.38 95 CYS A N 1
ATOM 731 C CA . CYS A 1 95 ? -1.669 -1.195 -11.856 1.00 98.38 95 CYS A CA 1
ATOM 732 C C . CYS A 1 95 ? -1.699 -1.301 -13.390 1.00 98.38 95 CYS A C 1
ATOM 734 O O . CYS A 1 95 ? -0.666 -1.622 -13.975 1.00 98.38 95 CYS A O 1
ATOM 736 N N . GLU A 1 96 ? -2.827 -1.036 -14.063 1.00 98.19 96 GLU A N 1
ATOM 737 C CA . GLU A 1 96 ? -2.892 -1.060 -15.532 1.00 98.19 96 GLU A CA 1
ATOM 738 C C . GLU A 1 96 ? -1.961 -0.015 -16.158 1.00 98.19 96 GLU A C 1
ATOM 740 O O . GLU A 1 96 ? -1.320 -0.278 -17.176 1.00 98.19 96 GLU A O 1
ATOM 745 N N . SER A 1 97 ? -1.767 1.120 -15.482 1.00 97.88 97 SER A N 1
ATOM 746 C CA . SER A 1 97 ? -0.824 2.157 -15.916 1.00 97.88 97 SER A CA 1
ATOM 747 C C . SER A 1 97 ? 0.630 1.675 -16.004 1.00 97.88 97 SER A C 1
ATOM 749 O O . SER A 1 97 ? 1.443 2.285 -16.697 1.00 97.88 97 SER A O 1
ATOM 751 N N . LEU A 1 98 ? 0.977 0.558 -15.353 1.00 98.06 98 LEU A N 1
ATOM 752 C CA . LEU A 1 98 ? 2.326 -0.019 -15.355 1.00 98.06 98 LEU A CA 1
ATOM 753 C C . LEU A 1 98 ? 2.635 -0.806 -16.635 1.00 98.06 98 LEU A C 1
ATOM 755 O O . LEU A 1 98 ? 3.802 -1.088 -16.912 1.00 98.06 98 LEU A O 1
ATOM 759 N N . LEU A 1 99 ? 1.621 -1.131 -17.445 1.00 97.25 99 LEU A N 1
ATOM 760 C CA . LEU A 1 99 ? 1.791 -1.856 -18.710 1.00 97.25 99 LEU A CA 1
ATOM 761 C C . LEU A 1 99 ? 2.581 -1.062 -19.759 1.00 97.25 99 LEU A C 1
ATOM 763 O O . LEU A 1 99 ? 3.084 -1.640 -20.721 1.00 97.25 99 LEU A O 1
ATOM 767 N N . GLN A 1 100 ? 2.763 0.245 -19.547 1.00 96.25 100 GLN A N 1
ATOM 768 C CA . GLN A 1 100 ? 3.639 1.082 -20.367 1.00 96.25 100 GLN A CA 1
ATOM 769 C C . GLN A 1 100 ? 5.131 0.690 -20.284 1.00 96.25 100 GLN A C 1
ATOM 771 O O . GLN A 1 100 ? 5.929 1.153 -21.100 1.00 96.25 100 GLN A O 1
ATOM 776 N N . PHE A 1 101 ? 5.519 -0.170 -19.333 1.00 96.44 101 PHE A N 1
ATOM 777 C CA . PHE A 1 101 ? 6.892 -0.646 -19.138 1.00 96.44 101 PHE A CA 1
ATOM 778 C C . PHE A 1 101 ? 7.025 -2.148 -19.481 1.00 96.44 101 PHE A C 1
ATOM 780 O O . PHE A 1 101 ? 7.135 -2.992 -18.589 1.00 96.44 101 PHE A O 1
ATOM 787 N N . PRO A 1 102 ? 7.042 -2.530 -20.772 1.00 94.00 102 PRO A N 1
ATOM 788 C CA . PRO A 1 102 ? 6.979 -3.936 -21.193 1.00 94.00 102 PRO A CA 1
ATOM 789 C C . PRO A 1 102 ? 8.213 -4.780 -20.828 1.00 94.00 102 PRO A C 1
ATOM 791 O O . PRO A 1 102 ? 8.142 -6.006 -20.848 1.00 94.00 102 PRO A O 1
ATOM 794 N N . ASN A 1 103 ? 9.344 -4.145 -20.500 1.00 94.94 103 ASN A N 1
ATOM 795 C CA . ASN A 1 103 ? 10.615 -4.822 -20.210 1.00 94.94 103 ASN A CA 1
ATOM 796 C C . ASN A 1 103 ? 10.898 -4.972 -18.704 1.00 94.94 103 ASN A C 1
ATOM 798 O O . ASN A 1 103 ? 12.040 -5.238 -18.313 1.00 94.94 103 ASN A O 1
ATOM 802 N N . LEU A 1 104 ? 9.892 -4.758 -17.847 1.00 97.56 104 LEU A N 1
ATOM 803 C CA . LEU A 1 104 ? 10.071 -4.869 -16.404 1.00 97.56 104 LEU A CA 1
ATOM 804 C C . LEU A 1 104 ? 10.468 -6.284 -15.994 1.00 97.56 104 LEU A C 1
ATOM 806 O O . LEU A 1 104 ? 9.768 -7.257 -16.264 1.00 97.56 104 LEU A O 1
ATOM 810 N N . LYS A 1 105 ? 11.578 -6.351 -15.259 1.00 98.38 105 LYS A N 1
ATOM 811 C CA . LYS A 1 105 ? 12.079 -7.544 -14.576 1.00 98.38 105 LYS A CA 1
ATOM 812 C C . LYS A 1 105 ? 11.908 -7.436 -13.070 1.00 98.38 105 LYS A C 1
ATOM 814 O O . LYS A 1 105 ? 11.682 -8.441 -12.409 1.00 98.38 105 LYS A O 1
ATOM 819 N N . ASN A 1 106 ? 12.007 -6.229 -12.518 1.00 98.62 106 ASN A N 1
ATOM 820 C CA . ASN A 1 106 ? 11.860 -5.979 -11.089 1.00 98.62 106 ASN A CA 1
ATOM 821 C C . ASN A 1 106 ? 10.740 -4.960 -10.864 1.00 98.62 106 ASN A C 1
ATOM 823 O O . ASN A 1 106 ? 10.767 -3.874 -11.446 1.00 98.62 106 ASN A O 1
ATOM 827 N N . LEU A 1 107 ? 9.775 -5.302 -10.016 1.00 98.81 107 LEU A N 1
ATOM 828 C CA . LEU A 1 107 ? 8.651 -4.436 -9.676 1.00 98.81 107 LEU A CA 1
ATOM 829 C C . LEU A 1 107 ? 8.466 -4.383 -8.161 1.00 98.81 107 LEU A C 1
ATOM 831 O O . LEU A 1 107 ? 8.207 -5.410 -7.536 1.00 98.81 107 LEU A O 1
ATOM 835 N N . ASN A 1 108 ? 8.552 -3.193 -7.572 1.00 98.75 108 ASN A N 1
ATOM 836 C CA . ASN A 1 108 ? 8.154 -2.950 -6.191 1.00 98.75 108 ASN A CA 1
ATOM 837 C C . ASN A 1 108 ? 6.931 -2.035 -6.143 1.00 98.75 108 ASN A C 1
ATOM 839 O O . ASN A 1 108 ? 6.972 -0.912 -6.637 1.00 98.75 108 ASN A O 1
ATOM 843 N N . LEU A 1 109 ? 5.867 -2.487 -5.488 1.00 98.81 109 LEU A N 1
ATOM 844 C CA . LEU A 1 109 ? 4.662 -1.707 -5.235 1.00 98.81 109 LEU A CA 1
ATOM 845 C C . LEU A 1 109 ? 4.502 -1.490 -3.736 1.00 98.81 109 LEU A C 1
ATOM 847 O O . LEU A 1 109 ? 4.599 -2.430 -2.943 1.00 98.81 109 LEU A O 1
ATOM 851 N N . THR A 1 110 ? 4.278 -0.239 -3.353 1.00 98.56 110 THR A N 1
ATOM 852 C CA . THR A 1 110 ? 4.043 0.157 -1.966 1.00 98.56 110 THR A CA 1
ATOM 853 C C . THR A 1 110 ? 2.746 0.950 -1.870 1.00 98.56 110 THR A C 1
ATOM 855 O O . THR A 1 110 ? 2.593 1.928 -2.594 1.00 98.56 110 THR A O 1
ATOM 858 N N . GLY A 1 111 ? 1.858 0.560 -0.954 1.00 97.06 111 GLY A N 1
ATOM 859 C CA . GLY A 1 111 ? 0.625 1.285 -0.644 1.00 97.06 111 GLY A CA 1
ATOM 860 C C . GLY A 1 111 ? -0.637 0.713 -1.295 1.00 97.06 111 GLY A C 1
ATOM 861 O O . GLY A 1 111 ? -0.678 -0.459 -1.671 1.00 97.06 111 GLY A O 1
ATOM 862 N N . ASN A 1 112 ? -1.680 1.543 -1.390 1.00 96.31 112 ASN A N 1
ATOM 863 C CA . ASN A 1 112 ? -2.983 1.171 -1.934 1.00 96.31 112 ASN A CA 1
ATOM 864 C C . ASN A 1 112 ? -2.914 0.948 -3.453 1.00 96.31 112 ASN A C 1
ATOM 866 O O . ASN A 1 112 ? -2.566 1.861 -4.200 1.00 96.31 112 ASN A O 1
ATOM 870 N N . ILE A 1 113 ? -3.265 -0.248 -3.925 1.00 97.12 113 ILE A N 1
ATOM 871 C CA . ILE A 1 113 ? -3.208 -0.613 -5.345 1.00 97.12 113 ILE A CA 1
ATOM 872 C C . ILE A 1 113 ? -4.509 -1.278 -5.792 1.00 97.12 113 ILE A C 1
ATOM 874 O O . ILE A 1 113 ? -5.177 -1.947 -5.008 1.00 97.12 113 ILE A O 1
ATOM 878 N N . THR A 1 114 ? -4.855 -1.115 -7.066 1.00 97.12 114 THR A N 1
ATOM 879 C CA . THR A 1 114 ? -6.021 -1.747 -7.695 1.00 97.12 114 THR A CA 1
ATOM 880 C C . THR A 1 114 ? -5.670 -2.326 -9.067 1.00 97.12 114 THR A C 1
ATOM 882 O O . THR A 1 114 ? -4.547 -2.176 -9.549 1.00 97.12 114 THR A O 1
ATOM 885 N N . ASN A 1 115 ? -6.619 -3.030 -9.692 1.00 97.38 115 ASN A N 1
ATOM 886 C CA . ASN A 1 115 ? -6.474 -3.666 -11.006 1.00 97.38 115 ASN A CA 1
ATOM 887 C C . ASN A 1 115 ? -5.281 -4.629 -11.102 1.00 97.38 115 ASN A C 1
ATOM 889 O O . ASN A 1 115 ? -4.746 -4.874 -12.179 1.00 97.38 115 ASN A O 1
ATOM 893 N N . THR A 1 116 ? -4.875 -5.231 -9.983 1.00 97.75 116 THR A N 1
ATOM 894 C CA . THR A 1 116 ? -3.649 -6.041 -9.890 1.00 97.75 116 THR A CA 1
ATOM 895 C C . THR A 1 116 ? -3.618 -7.237 -10.851 1.00 97.75 116 THR A C 1
ATOM 897 O O . THR A 1 116 ? -2.542 -7.693 -11.239 1.00 97.75 116 THR A O 1
ATOM 900 N N . ALA A 1 117 ? -4.778 -7.711 -11.314 1.00 98.25 117 ALA A N 1
ATOM 901 C CA . ALA A 1 117 ? -4.897 -8.762 -12.321 1.00 98.25 117 ALA A CA 1
ATOM 902 C C . ALA A 1 117 ? -4.182 -8.431 -13.646 1.00 98.25 117 ALA A C 1
ATOM 904 O O . ALA A 1 117 ? -3.781 -9.350 -14.364 1.00 98.25 117 ALA A O 1
ATOM 905 N N . CYS A 1 118 ? -3.997 -7.148 -13.981 1.00 97.81 118 CYS A N 1
ATOM 906 C CA . CYS A 1 118 ? -3.291 -6.728 -15.191 1.00 97.81 118 CYS A CA 1
ATOM 907 C C . CYS A 1 118 ? -1.796 -7.094 -15.159 1.00 97.81 118 CYS A C 1
ATOM 909 O O . CYS A 1 118 ? -1.21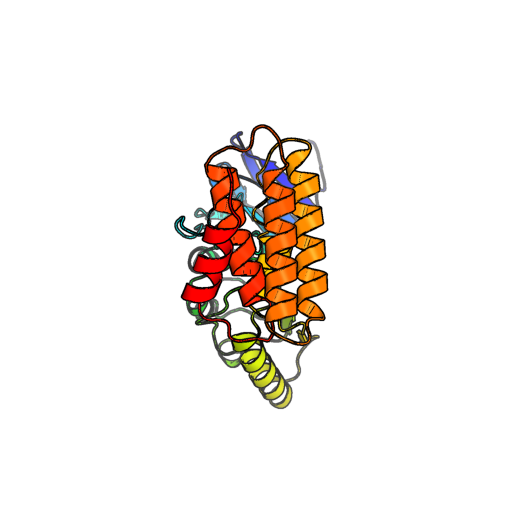2 -7.322 -16.218 1.00 97.81 118 CYS A O 1
ATOM 911 N N . LEU A 1 119 ? -1.197 -7.251 -13.968 1.00 98.38 119 LEU A N 1
ATOM 912 C CA . LEU A 1 119 ? 0.236 -7.515 -13.787 1.00 98.38 119 LEU A CA 1
ATOM 913 C C . LEU A 1 119 ? 0.694 -8.822 -14.451 1.00 98.38 119 LEU A C 1
ATOM 915 O O . LEU A 1 119 ? 1.873 -8.970 -14.770 1.00 98.38 119 LEU A O 1
ATOM 919 N N . LYS A 1 120 ? -0.226 -9.757 -14.730 1.00 97.94 120 LYS A N 1
ATOM 920 C CA . LYS A 1 120 ? 0.064 -10.980 -15.500 1.00 97.94 120 LYS A CA 1
ATOM 921 C C . LYS A 1 120 ? 0.592 -10.708 -16.913 1.00 97.94 120 LYS A C 1
ATOM 923 O O . LYS A 1 120 ? 1.220 -11.582 -17.495 1.00 97.94 120 LYS A O 1
ATOM 928 N N . GLN A 1 121 ? 0.313 -9.525 -17.467 1.00 98.19 121 GLN A N 1
ATOM 929 C CA . GLN A 1 121 ? 0.767 -9.106 -18.798 1.00 98.19 121 GLN A CA 1
ATOM 930 C C . GLN A 1 121 ? 2.249 -8.694 -18.804 1.00 98.19 121 GLN A C 1
ATOM 932 O O . GLN A 1 121 ? 2.879 -8.643 -19.858 1.00 98.19 121 GLN A O 1
ATOM 937 N N . LEU A 1 122 ? 2.841 -8.439 -17.632 1.00 97.88 122 LEU A N 1
ATOM 938 C CA . LEU A 1 122 ? 4.272 -8.176 -17.484 1.00 97.88 122 LEU A CA 1
ATOM 939 C C . LEU A 1 122 ? 5.038 -9.507 -17.421 1.00 97.88 122 LEU A C 1
ATOM 941 O O . LEU A 1 122 ? 5.530 -9.923 -16.375 1.00 97.88 122 LEU A O 1
ATOM 945 N N . HIS A 1 123 ? 5.113 -10.206 -18.555 1.00 96.69 123 HIS A N 1
ATOM 946 C CA . HIS A 1 123 ? 5.638 -11.578 -18.642 1.00 96.69 123 HIS A CA 1
ATOM 947 C C . HIS A 1 123 ? 7.127 -11.725 -18.271 1.00 96.69 123 HIS A C 1
ATOM 949 O O . HIS A 1 123 ? 7.582 -12.828 -17.979 1.00 96.69 123 HIS A O 1
ATOM 955 N N . GLN A 1 124 ? 7.893 -10.629 -18.279 1.00 97.19 124 GLN A N 1
ATOM 956 C CA . GLN A 1 124 ? 9.334 -10.636 -18.001 1.00 97.19 124 GLN A CA 1
ATOM 957 C C . GLN A 1 124 ? 9.686 -10.478 -16.514 1.00 97.19 124 GLN A C 1
ATOM 959 O O . GLN A 1 124 ? 10.871 -10.433 -16.187 1.00 97.19 124 GLN A O 1
ATOM 964 N N . LEU A 1 125 ? 8.697 -10.399 -15.614 1.00 98.56 125 LEU A N 1
ATOM 965 C CA . LEU A 1 125 ? 8.962 -10.211 -14.190 1.00 98.56 125 LEU A CA 1
ATOM 966 C C . LEU A 1 125 ? 9.759 -11.384 -13.597 1.00 98.56 125 LEU A C 1
ATOM 968 O O . LEU A 1 125 ? 9.368 -12.548 -13.661 1.00 98.56 125 LEU A O 1
ATOM 972 N N . GLU A 1 126 ? 10.882 -11.030 -12.979 1.00 98.62 126 GLU A N 1
ATOM 973 C CA . GLU A 1 126 ? 11.803 -11.907 -12.256 1.00 98.62 126 GLU A CA 1
ATOM 974 C C . GLU A 1 126 ? 11.707 -11.667 -10.743 1.00 98.62 126 GLU A C 1
ATOM 976 O O . GLU A 1 126 ? 11.834 -12.599 -9.950 1.00 98.62 126 GLU A O 1
ATOM 981 N N . ARG A 1 127 ? 11.470 -10.419 -10.319 1.00 98.81 127 ARG A N 1
ATOM 982 C CA . ARG A 1 127 ? 11.382 -10.036 -8.907 1.00 98.81 127 ARG A CA 1
ATOM 983 C C . ARG A 1 127 ? 10.179 -9.147 -8.649 1.00 98.81 127 ARG A C 1
ATOM 985 O O . ARG A 1 127 ? 10.015 -8.115 -9.299 1.00 98.81 127 ARG A O 1
ATOM 992 N N . ILE A 1 128 ? 9.370 -9.518 -7.663 1.00 98.88 128 ILE A N 1
ATOM 993 C CA . ILE A 1 128 ? 8.181 -8.755 -7.274 1.00 98.88 128 ILE A CA 1
ATOM 994 C C . ILE A 1 128 ? 8.215 -8.488 -5.769 1.00 98.88 128 ILE A C 1
ATOM 996 O O . ILE A 1 128 ? 8.368 -9.405 -4.962 1.00 98.88 128 ILE A O 1
ATOM 1000 N N . GLY A 1 129 ? 8.057 -7.223 -5.390 1.00 98.75 129 GLY A N 1
ATOM 1001 C CA . GLY A 1 129 ? 7.946 -6.775 -4.009 1.00 98.75 129 GLY A CA 1
ATOM 1002 C C . GLY A 1 129 ? 6.640 -6.027 -3.771 1.00 98.75 129 GLY A C 1
ATOM 1003 O O . GLY A 1 129 ? 6.395 -5.020 -4.419 1.00 98.75 129 GLY A O 1
ATOM 1004 N N . ILE A 1 130 ? 5.826 -6.458 -2.813 1.00 98.69 130 ILE A N 1
ATOM 1005 C CA . ILE A 1 130 ? 4.563 -5.809 -2.441 1.00 98.69 130 ILE A CA 1
ATOM 1006 C C . ILE A 1 130 ? 4.612 -5.426 -0.962 1.00 98.69 130 ILE A C 1
ATOM 1008 O O . ILE A 1 130 ? 4.916 -6.262 -0.105 1.00 98.69 130 ILE A O 1
ATOM 1012 N N . ARG A 1 131 ? 4.344 -4.155 -0.649 1.00 98.31 131 ARG A N 1
ATOM 1013 C CA . ARG A 1 131 ? 4.421 -3.626 0.719 1.00 98.31 131 ARG A CA 1
ATOM 1014 C C . ARG A 1 131 ? 3.234 -2.738 1.051 1.00 98.31 131 ARG A C 1
ATOM 1016 O O . ARG A 1 131 ? 2.839 -1.920 0.232 1.00 98.31 131 ARG A O 1
ATOM 1023 N N 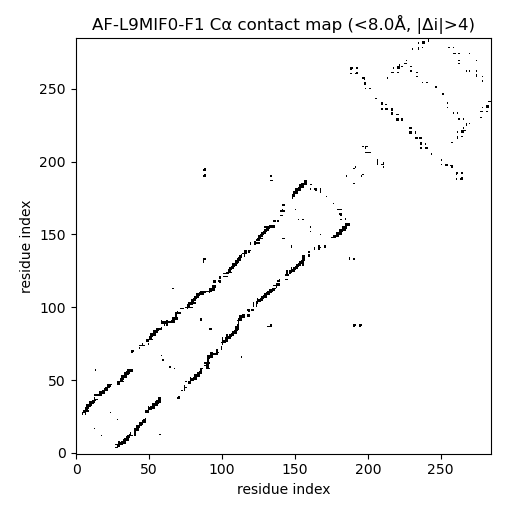. TYR A 1 132 ? 2.722 -2.844 2.274 1.00 97.00 132 TYR A N 1
ATOM 1024 C CA . TYR A 1 132 ? 1.636 -1.988 2.773 1.00 97.00 132 TYR A CA 1
ATOM 1025 C C . TYR A 1 132 ? 0.386 -1.972 1.867 1.00 97.00 132 TYR A C 1
ATOM 1027 O O . TYR A 1 132 ? -0.265 -0.938 1.736 1.00 97.00 132 TYR A O 1
ATOM 1035 N N . ALA A 1 133 ? 0.081 -3.096 1.212 1.00 95.44 133 ALA A N 1
ATOM 1036 C CA . ALA A 1 133 ? -1.037 -3.202 0.280 1.00 95.44 133 ALA A CA 1
ATOM 1037 C C . ALA A 1 133 ? -2.291 -3.710 0.999 1.00 95.44 133 ALA A C 1
ATOM 1039 O O . ALA A 1 133 ? -2.328 -4.856 1.454 1.00 95.44 133 ALA A O 1
ATOM 1040 N N . VAL A 1 134 ? -3.297 -2.839 1.095 1.00 90.19 134 VAL A N 1
ATOM 1041 C CA . VAL A 1 134 ? -4.536 -3.065 1.865 1.00 90.19 134 VAL A CA 1
ATOM 1042 C C . VAL A 1 134 ? -5.524 -3.955 1.120 1.00 90.19 134 VAL A C 1
ATOM 1044 O O . VAL A 1 134 ? -6.238 -4.734 1.742 1.00 90.19 134 VAL A O 1
ATOM 1047 N N . ASN A 1 135 ? -5.539 -3.872 -0.211 1.00 89.62 135 ASN A N 1
ATOM 1048 C CA . ASN A 1 135 ? -6.338 -4.730 -1.072 1.00 89.62 135 ASN A CA 1
ATOM 1049 C C . ASN A 1 135 ? -5.446 -5.342 -2.160 1.00 89.62 135 ASN A C 1
ATOM 1051 O O . ASN A 1 135 ? -4.721 -4.638 -2.859 1.00 89.62 135 ASN A O 1
ATOM 1055 N N . LEU A 1 136 ? -5.490 -6.668 -2.282 1.00 95.00 136 LEU A N 1
ATOM 1056 C CA . LEU A 1 136 ? -4.778 -7.443 -3.302 1.00 95.00 136 LEU A CA 1
ATOM 1057 C C . LEU A 1 136 ? -5.731 -8.354 -4.084 1.00 95.00 136 LEU A C 1
ATOM 1059 O O . LEU A 1 136 ? -5.330 -9.387 -4.629 1.00 95.00 136 LEU A O 1
ATOM 1063 N N . GLU A 1 137 ? -7.016 -8.015 -4.116 1.00 92.69 137 GLU A N 1
ATOM 1064 C CA . GLU A 1 137 ? -7.993 -8.744 -4.907 1.00 92.69 137 GLU A CA 1
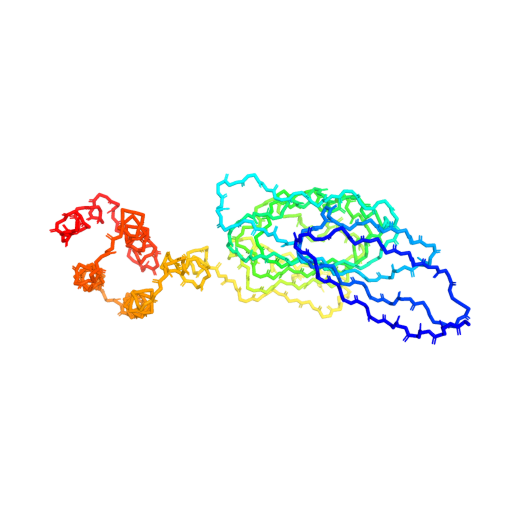ATOM 1065 C C . GLU A 1 137 ? -7.567 -8.813 -6.379 1.00 92.69 137 GLU A C 1
ATOM 1067 O O . GLU A 1 137 ? -7.054 -7.856 -6.963 1.00 92.69 137 GLU A O 1
ATOM 1072 N N . GLY A 1 138 ? -7.730 -9.999 -6.966 1.00 95.12 138 GLY A N 1
ATOM 1073 C CA . GLY A 1 138 ? -7.332 -10.264 -8.345 1.00 95.12 138 GLY A CA 1
ATOM 1074 C C . GLY A 1 138 ? -5.826 -10.424 -8.574 1.00 95.12 138 GLY A C 1
ATOM 1075 O O . GLY A 1 138 ? -5.439 -10.634 -9.723 1.00 95.12 138 GLY A O 1
ATOM 1076 N N . PHE A 1 139 ? -4.978 -10.379 -7.535 1.00 98.12 139 PHE A N 1
ATOM 1077 C CA . PHE A 1 139 ? -3.530 -10.509 -7.728 1.00 98.12 139 PHE A CA 1
ATOM 1078 C C . PHE A 1 139 ? -3.196 -11.846 -8.422 1.00 98.12 139 PHE A C 1
ATOM 1080 O O . PHE A 1 139 ? -3.716 -12.884 -7.996 1.00 98.12 139 PHE A O 1
ATOM 1087 N N . PRO A 1 140 ? -2.354 -11.879 -9.471 1.00 98.31 140 PRO A N 1
ATOM 1088 C CA . PRO A 1 140 ? -2.091 -13.109 -10.219 1.00 98.31 140 PRO A CA 1
ATOM 1089 C C . PRO A 1 140 ? -1.486 -14.224 -9.357 1.00 98.31 140 PRO A C 1
ATOM 1091 O O . PRO A 1 140 ? -0.873 -13.969 -8.321 1.00 98.31 140 PRO A O 1
ATOM 1094 N N . ALA A 1 141 ? -1.655 -15.477 -9.779 1.00 98.25 141 ALA A N 1
ATOM 1095 C CA . ALA A 1 141 ? -0.952 -16.595 -9.153 1.00 98.25 141 ALA A CA 1
ATOM 1096 C C . ALA A 1 141 ? 0.560 -16.477 -9.407 1.00 98.25 141 ALA A C 1
ATOM 1098 O O . ALA A 1 141 ? 0.961 -16.094 -10.506 1.00 98.25 141 ALA A O 1
ATOM 1099 N N . LEU A 1 142 ? 1.410 -16.824 -8.439 1.00 98.38 142 LEU A N 1
ATOM 1100 C CA . LEU A 1 142 ? 2.864 -16.618 -8.574 1.00 98.38 142 LEU A CA 1
ATOM 1101 C C . LEU A 1 142 ? 3.507 -17.405 -9.730 1.00 98.38 142 LEU A C 1
ATOM 1103 O O . LEU A 1 142 ? 4.494 -16.953 -10.304 1.00 98.38 142 LEU A O 1
ATOM 1107 N N . ASN A 1 143 ? 2.932 -18.545 -10.117 1.00 96.69 143 ASN A N 1
ATOM 1108 C CA . ASN A 1 143 ? 3.388 -19.339 -11.264 1.00 96.69 143 ASN A CA 1
ATOM 1109 C C . ASN A 1 143 ? 3.043 -18.718 -12.633 1.00 96.69 143 ASN A C 1
ATOM 1111 O O . ASN A 1 143 ? 3.462 -19.246 -13.657 1.00 96.69 143 ASN A O 1
ATOM 1115 N N . THR A 1 144 ? 2.318 -17.595 -12.660 1.00 97.75 144 THR A N 1
ATOM 1116 C CA . THR A 1 144 ? 2.037 -16.823 -13.883 1.00 97.75 144 THR A CA 1
ATOM 1117 C C . THR A 1 144 ? 3.322 -16.333 -14.554 1.00 97.75 144 THR A C 1
ATOM 1119 O O . THR A 1 144 ? 3.375 -16.211 -15.775 1.00 97.75 144 THR A O 1
ATOM 1122 N N . TRP A 1 145 ? 4.356 -16.037 -13.763 1.00 98.06 145 TRP A N 1
ATOM 1123 C CA . TRP A 1 145 ? 5.625 -15.511 -14.252 1.00 98.06 145 TRP A CA 1
ATOM 1124 C C . TRP A 1 145 ? 6.687 -16.612 -14.252 1.00 98.06 145 TRP A C 1
ATOM 1126 O O . TRP A 1 145 ? 7.253 -16.965 -13.214 1.00 98.06 145 TRP A O 1
ATOM 1136 N N . GLU A 1 146 ? 6.978 -17.145 -15.439 1.00 95.94 146 GLU A N 1
ATOM 1137 C CA . GLU A 1 146 ? 7.924 -18.254 -15.632 1.00 95.94 146 GLU A CA 1
ATOM 1138 C C . GLU A 1 146 ? 9.304 -17.946 -15.026 1.00 95.94 146 GLU A C 1
ATOM 1140 O O . GLU A 1 146 ? 9.884 -18.776 -14.317 1.00 95.94 146 GLU A O 1
ATOM 1145 N N . ASN A 1 147 ? 9.778 -16.709 -15.210 1.00 96.81 147 ASN A N 1
ATOM 1146 C CA . ASN A 1 147 ? 11.098 -16.249 -14.772 1.00 96.81 147 ASN A CA 1
ATOM 1147 C C . ASN A 1 147 ? 11.150 -15.764 -13.314 1.00 96.81 147 ASN A C 1
ATOM 1149 O O . ASN A 1 147 ? 12.206 -15.316 -12.867 1.00 96.81 147 ASN A O 1
ATOM 1153 N N . LEU A 1 148 ? 10.051 -15.854 -12.553 1.00 98.44 148 LEU A N 1
ATOM 1154 C CA . LEU A 1 148 ? 10.012 -15.367 -11.172 1.00 98.44 148 LEU A CA 1
ATOM 1155 C C . LEU A 1 148 ? 11.047 -16.098 -10.308 1.00 98.44 148 LEU A C 1
ATOM 1157 O O . LEU A 1 148 ? 10.947 -17.308 -10.102 1.00 98.44 148 LEU A O 1
ATOM 1161 N N . SER A 1 149 ? 12.025 -15.363 -9.798 1.00 98.12 149 SER A N 1
ATOM 1162 C CA . SER A 1 149 ? 13.092 -15.857 -8.928 1.00 98.12 149 SER A CA 1
ATOM 1163 C C . SER A 1 149 ? 13.002 -15.280 -7.516 1.00 98.12 149 SER A C 1
ATOM 1165 O O . SER A 1 149 ? 13.519 -15.898 -6.592 1.00 98.12 149 SER A O 1
ATOM 1167 N N . SER A 1 150 ? 12.314 -14.150 -7.312 1.00 98.56 150 SER A N 1
ATOM 1168 C CA . SER A 1 150 ? 12.093 -13.560 -5.985 1.00 98.56 150 SER A CA 1
ATOM 1169 C C . SER A 1 150 ? 10.681 -13.000 -5.823 1.00 98.56 150 SER A C 1
ATOM 1171 O O . SER A 1 150 ? 10.197 -12.244 -6.668 1.00 98.56 150 SER A O 1
ATOM 1173 N N . PHE A 1 151 ? 10.040 -13.319 -4.698 1.00 98.75 151 PHE A N 1
ATOM 1174 C CA . PHE A 1 151 ? 8.773 -12.712 -4.293 1.00 98.75 151 PHE A CA 1
ATOM 1175 C C . PHE A 1 151 ? 8.813 -12.285 -2.826 1.00 98.75 151 PHE A C 1
ATOM 1177 O O . PHE A 1 151 ? 9.029 -13.107 -1.933 1.00 98.75 151 PHE A O 1
ATOM 1184 N N . ILE A 1 152 ? 8.576 -11.002 -2.563 1.00 98.81 152 ILE A N 1
ATOM 1185 C CA . ILE A 1 152 ? 8.507 -10.456 -1.207 1.00 98.81 152 ILE A CA 1
ATOM 1186 C C . ILE A 1 152 ? 7.163 -9.768 -1.020 1.00 98.81 152 ILE A C 1
ATOM 1188 O O . ILE A 1 152 ? 6.893 -8.750 -1.646 1.00 98.81 152 ILE A O 1
ATOM 1192 N N . ALA A 1 153 ? 6.356 -10.270 -0.095 1.00 98.50 153 ALA A N 1
ATOM 1193 C CA . ALA A 1 153 ? 5.170 -9.586 0.389 1.00 98.50 153 ALA A CA 1
ATOM 1194 C C . ALA A 1 153 ? 5.296 -9.324 1.890 1.00 98.50 153 ALA A C 1
ATOM 1196 O O . ALA A 1 153 ? 5.536 -10.237 2.685 1.00 98.50 153 ALA A O 1
ATOM 1197 N N . TRP A 1 154 ? 5.154 -8.063 2.285 1.00 98.19 154 TRP A N 1
ATOM 1198 C CA . TRP A 1 154 ? 5.317 -7.658 3.674 1.00 98.19 154 TRP A CA 1
ATOM 1199 C C . TRP A 1 154 ? 4.283 -6.610 4.062 1.00 98.19 154 TRP A C 1
ATOM 1201 O O . TRP A 1 154 ? 4.160 -5.588 3.390 1.00 98.19 154 TRP A O 1
ATOM 1211 N N . ASN A 1 155 ? 3.584 -6.839 5.173 1.00 96.94 155 ASN A N 1
ATOM 1212 C CA . ASN A 1 155 ? 2.537 -5.943 5.665 1.00 96.94 155 ASN A CA 1
ATOM 1213 C C . ASN A 1 155 ? 1.430 -5.768 4.617 1.00 96.94 155 ASN A C 1
ATOM 1215 O O . ASN A 1 155 ? 1.264 -4.692 4.054 1.00 96.94 155 ASN A O 1
ATOM 1219 N N . ILE A 1 156 ? 0.752 -6.862 4.279 1.00 96.62 156 ILE A N 1
ATOM 1220 C CA . ILE A 1 156 ? -0.264 -6.913 3.218 1.00 96.62 156 ILE A CA 1
ATOM 1221 C C . ILE A 1 156 ? -1.565 -7.528 3.735 1.00 96.62 156 ILE A C 1
ATOM 1223 O O . ILE A 1 156 ? -1.560 -8.165 4.794 1.00 96.62 156 ILE A O 1
ATOM 1227 N N . ASP A 1 157 ? -2.636 -7.382 2.952 1.00 93.31 157 ASP A N 1
ATOM 1228 C CA . ASP A 1 157 ? -3.917 -8.066 3.157 1.00 93.31 157 ASP A CA 1
ATOM 1229 C C . ASP A 1 157 ? -3.740 -9.535 3.569 1.00 93.31 157 ASP A C 1
ATOM 1231 O O . ASP A 1 157 ? -3.031 -10.323 2.930 1.00 93.31 157 ASP A O 1
ATOM 1235 N N . GLU A 1 158 ? -4.420 -9.912 4.648 1.00 94.38 158 GLU A N 1
ATOM 1236 C CA . GLU A 1 158 ? -4.330 -11.245 5.219 1.00 94.38 158 GLU A CA 1
ATOM 1237 C C . GLU A 1 158 ? -4.880 -12.329 4.285 1.00 94.38 158 GLU A C 1
ATOM 1239 O O . GLU A 1 158 ? -4.267 -13.396 4.155 1.00 94.38 158 GLU A O 1
ATOM 1244 N N . LYS A 1 159 ? -6.025 -12.086 3.636 1.00 94.31 159 LYS A N 1
ATOM 1245 C CA . LYS A 1 159 ? -6.731 -13.109 2.851 1.00 94.31 159 LYS A CA 1
ATOM 1246 C C . LYS A 1 159 ? -5.898 -13.539 1.648 1.00 94.31 159 LYS A C 1
ATOM 1248 O O . LYS A 1 159 ? -5.596 -14.723 1.480 1.00 94.31 159 LYS A O 1
ATOM 1253 N N . ILE A 1 160 ? -5.503 -12.581 0.821 1.00 96.44 160 ILE A N 1
ATOM 1254 C CA . ILE A 1 160 ? -4.685 -12.825 -0.361 1.00 96.44 160 ILE A CA 1
ATOM 1255 C C . ILE A 1 160 ? -3.253 -13.167 0.044 1.00 96.44 160 ILE A C 1
ATOM 1257 O O . ILE A 1 160 ? -2.656 -14.060 -0.556 1.00 96.44 160 ILE A O 1
ATOM 1261 N N . GLY A 1 161 ? -2.719 -12.569 1.109 1.00 97.44 161 GLY A N 1
ATOM 1262 C CA . GLY A 1 161 ? -1.401 -12.920 1.625 1.00 97.44 161 GLY A CA 1
ATOM 1263 C C . GLY A 1 161 ? -1.273 -14.388 2.048 1.00 97.44 161 GLY A C 1
ATOM 1264 O O . GLY A 1 161 ? -0.261 -15.021 1.749 1.00 97.44 161 GLY A O 1
ATOM 1265 N N . LYS A 1 162 ? -2.305 -14.993 2.656 1.00 97.94 162 LYS A N 1
ATOM 1266 C CA . LYS A 1 162 ? -2.321 -16.440 2.962 1.00 97.94 162 LYS A CA 1
ATOM 1267 C C . LYS A 1 162 ? -2.251 -17.300 1.696 1.00 97.94 162 LYS A C 1
ATOM 1269 O O . LYS A 1 162 ? -1.501 -18.282 1.668 1.00 97.94 162 LYS A O 1
ATOM 1274 N N . ARG A 1 163 ? -2.990 -16.921 0.646 1.00 98.06 163 ARG A N 1
ATOM 1275 C CA . ARG A 1 163 ? -2.924 -17.585 -0.666 1.00 98.06 163 ARG A CA 1
ATOM 1276 C C . ARG A 1 163 ? -1.515 -17.481 -1.252 1.00 98.06 163 ARG A C 1
ATOM 1278 O O . ARG A 1 163 ? -0.913 -18.508 -1.545 1.00 98.06 163 ARG A O 1
ATOM 1285 N N . LEU A 1 164 ? -0.960 -16.272 -1.331 1.00 98.44 164 LEU A N 1
ATOM 1286 C CA . LEU A 1 164 ? 0.375 -16.022 -1.889 1.00 98.44 164 LEU A CA 1
ATOM 1287 C C . LEU A 1 164 ? 1.478 -16.753 -1.119 1.00 98.44 164 LEU A C 1
ATOM 1289 O O . LEU A 1 164 ? 2.410 -17.271 -1.722 1.00 98.44 164 LEU A O 1
ATOM 1293 N N . ASN A 1 165 ? 1.364 -16.861 0.206 1.00 98.50 165 ASN A N 1
ATOM 1294 C CA . ASN A 1 165 ? 2.300 -17.646 1.012 1.00 98.50 165 ASN A CA 1
ATOM 1295 C C . ASN A 1 165 ? 2.251 -19.143 0.659 1.00 98.50 165 ASN A C 1
ATOM 1297 O O . ASN A 1 165 ? 3.277 -19.818 0.644 1.00 98.50 165 ASN A O 1
ATOM 1301 N N . THR A 1 166 ? 1.058 -19.671 0.378 1.00 98.44 166 THR A N 1
ATOM 1302 C CA . THR A 1 166 ? 0.882 -21.069 -0.040 1.00 98.44 166 THR A CA 1
ATOM 1303 C C . THR A 1 166 ? 1.472 -21.297 -1.429 1.00 98.44 166 THR A C 1
ATOM 1305 O O . THR A 1 166 ? 2.245 -22.234 -1.617 1.00 98.44 166 THR A O 1
ATOM 1308 N N . GLU A 1 167 ? 1.183 -20.402 -2.374 1.00 98.44 167 GLU A N 1
ATOM 1309 C CA . GLU A 1 167 ? 1.750 -20.437 -3.726 1.00 98.44 167 GLU A CA 1
ATOM 1310 C C . GLU A 1 167 ? 3.278 -20.316 -3.709 1.00 98.44 167 GLU A C 1
ATOM 1312 O O . GLU A 1 167 ? 3.957 -21.060 -4.410 1.00 98.44 167 GLU A O 1
ATOM 1317 N N . LEU A 1 168 ? 3.838 -19.442 -2.865 1.00 98.56 168 LEU A N 1
ATOM 1318 C CA . LEU A 1 168 ? 5.285 -19.271 -2.748 1.00 98.56 168 LEU A CA 1
ATOM 1319 C C . LEU A 1 168 ? 5.965 -20.549 -2.245 1.00 98.56 168 LEU A C 1
ATOM 1321 O O . LEU A 1 168 ? 7.011 -20.936 -2.761 1.00 98.56 168 LEU A O 1
ATOM 1325 N N . LYS A 1 169 ? 5.368 -21.220 -1.251 1.00 98.19 169 LYS A N 1
ATOM 1326 C CA . LYS A 1 169 ? 5.875 -22.503 -0.742 1.00 98.19 169 LYS A CA 1
ATOM 1327 C C . LYS A 1 169 ? 5.855 -23.590 -1.812 1.00 98.19 169 LYS A C 1
ATOM 1329 O O . LYS A 1 169 ? 6.795 -24.372 -1.864 1.00 98.19 169 LYS A O 1
ATOM 1334 N N . HIS A 1 170 ? 4.814 -23.630 -2.643 1.00 97.81 170 HIS A N 1
ATOM 1335 C CA . HIS A 1 170 ? 4.739 -24.557 -3.771 1.00 97.81 170 HIS A CA 1
ATOM 1336 C C . HIS A 1 170 ? 5.820 -24.249 -4.812 1.00 97.81 170 HIS A C 1
ATOM 1338 O O . HIS A 1 170 ? 6.595 -25.123 -5.181 1.00 97.81 170 HIS A O 1
ATOM 1344 N N . LEU A 1 171 ? 5.949 -22.982 -5.214 1.00 97.25 171 LEU A N 1
ATOM 1345 C CA . LEU A 1 171 ? 6.946 -22.549 -6.192 1.00 97.25 171 LEU A CA 1
ATOM 1346 C C . LEU A 1 171 ? 8.382 -22.874 -5.746 1.00 97.25 171 LEU A C 1
ATOM 1348 O O . LEU A 1 171 ? 9.209 -23.286 -6.556 1.00 97.25 171 LEU A O 1
ATOM 1352 N N . ALA A 1 172 ? 8.665 -22.740 -4.447 1.00 96.88 172 ALA A N 1
ATOM 1353 C CA . ALA A 1 172 ? 9.959 -23.072 -3.852 1.00 96.88 172 ALA A CA 1
ATOM 1354 C C . ALA A 1 172 ? 10.295 -24.578 -3.882 1.00 96.88 172 ALA A C 1
ATOM 1356 O O . ALA A 1 172 ? 11.452 -24.943 -3.680 1.00 96.88 172 ALA A O 1
ATOM 1357 N N . GLN A 1 173 ? 9.308 -25.455 -4.099 1.00 96.75 173 GLN A N 1
ATOM 1358 C CA . GLN A 1 173 ? 9.527 -26.892 -4.310 1.00 96.75 173 GLN A CA 1
ATOM 1359 C C . GLN A 1 173 ? 9.861 -27.210 -5.773 1.00 96.75 173 GLN A C 1
ATOM 1361 O O . GLN A 1 173 ? 10.533 -28.202 -6.041 1.00 96.75 173 GLN A O 1
ATOM 1366 N N . GLU A 1 174 ? 9.405 -26.377 -6.710 1.00 94.88 174 GLU A N 1
ATOM 1367 C CA . GLU A 1 174 ? 9.572 -26.588 -8.152 1.00 94.88 174 GLU A CA 1
ATOM 1368 C C . GLU A 1 174 ? 10.872 -25.985 -8.693 1.00 94.88 174 GLU A C 1
ATOM 1370 O O . GLU A 1 174 ? 11.459 -26.519 -9.635 1.00 94.88 174 GLU A O 1
ATOM 1375 N N . LYS A 1 175 ? 11.335 -24.872 -8.113 1.00 95.25 175 LYS A N 1
ATOM 1376 C CA . LYS A 1 175 ? 12.569 -24.201 -8.533 1.00 95.25 175 LYS A CA 1
ATOM 1377 C C . LYS A 1 175 ? 13.287 -23.511 -7.382 1.00 95.25 175 LYS A C 1
ATOM 1379 O O . LYS A 1 175 ? 12.699 -23.164 -6.361 1.00 95.25 175 LYS A O 1
ATOM 1384 N N . GLN A 1 176 ? 14.583 -23.276 -7.581 1.00 95.19 176 GLN A N 1
ATOM 1385 C CA . GLN A 1 176 ? 15.384 -22.476 -6.665 1.00 95.19 176 GLN A CA 1
ATOM 1386 C C . GLN A 1 176 ? 14.956 -21.007 -6.745 1.00 95.19 176 GLN A C 1
ATOM 1388 O O . GLN A 1 176 ? 14.942 -20.417 -7.825 1.00 95.19 176 GLN A O 1
ATOM 1393 N N . LEU A 1 177 ? 14.637 -20.426 -5.591 1.00 97.38 177 LEU A N 1
ATOM 1394 C CA . LEU A 1 177 ? 14.300 -19.014 -5.452 1.00 97.38 177 LEU A CA 1
ATOM 1395 C C . LEU A 1 177 ? 15.434 -18.262 -4.746 1.00 97.38 177 LEU A C 1
ATOM 1397 O O . LEU A 1 177 ? 16.072 -18.788 -3.829 1.00 97.38 177 LEU A O 1
ATOM 1401 N N . ASP A 1 178 ? 15.634 -17.008 -5.147 1.00 97.88 178 ASP A N 1
ATOM 1402 C CA . ASP A 1 178 ? 16.314 -15.995 -4.344 1.00 97.88 178 ASP A CA 1
ATOM 1403 C C . ASP A 1 178 ? 15.495 -15.731 -3.061 1.00 97.88 178 ASP A C 1
ATOM 1405 O O . ASP A 1 178 ? 14.381 -16.242 -2.879 1.00 97.88 178 ASP A O 1
ATOM 1409 N N . TYR A 1 179 ? 16.018 -14.887 -2.163 1.00 97.38 179 TYR A N 1
ATOM 1410 C CA . TYR A 1 179 ? 15.302 -14.503 -0.946 1.00 97.38 179 TYR A CA 1
ATOM 1411 C C . TYR A 1 179 ? 13.856 -14.093 -1.255 1.00 97.38 179 TYR A C 1
ATOM 1413 O O . TYR A 1 179 ? 13.600 -13.143 -1.999 1.00 97.38 179 TYR A O 1
ATOM 1421 N N . SER A 1 180 ? 12.923 -14.842 -0.672 1.00 98.19 180 SER A N 1
ATOM 1422 C CA . SER A 1 180 ? 11.491 -14.700 -0.892 1.00 98.19 180 SER A CA 1
ATOM 1423 C C . SER A 1 180 ? 10.759 -14.918 0.421 1.00 98.19 180 SER A C 1
ATOM 1425 O O . SER A 1 180 ? 11.123 -15.788 1.214 1.00 98.19 180 SER A O 1
ATOM 1427 N N . SER A 1 181 ? 9.742 -14.107 0.688 1.00 98.44 181 SER A N 1
ATOM 1428 C CA . SER A 1 181 ? 8.989 -14.193 1.936 1.00 98.44 181 SER A CA 1
ATOM 1429 C C . SER A 1 181 ? 7.592 -13.608 1.798 1.00 98.44 181 SER A C 1
ATOM 1431 O O . SER A 1 181 ? 7.378 -12.636 1.079 1.00 98.44 181 SER A O 1
ATOM 1433 N N . VAL A 1 182 ? 6.649 -14.180 2.544 1.00 98.38 182 VAL A N 1
ATOM 1434 C CA . VAL A 1 182 ? 5.343 -13.575 2.803 1.00 98.38 182 VAL A CA 1
ATOM 1435 C C . VAL A 1 182 ? 5.186 -13.457 4.311 1.00 98.38 182 VAL A C 1
ATOM 1437 O O . VAL A 1 182 ? 5.215 -14.459 5.025 1.00 98.38 182 VAL A O 1
ATOM 1440 N N . SER A 1 183 ? 5.088 -12.232 4.818 1.00 97.25 183 SER A N 1
ATOM 1441 C CA . SER A 1 183 ? 5.092 -11.974 6.260 1.00 97.25 183 SER A CA 1
ATOM 1442 C C . SER A 1 183 ? 4.286 -10.732 6.631 1.00 97.25 183 SER A C 1
ATOM 1444 O O . SER A 1 183 ? 3.993 -9.896 5.781 1.00 97.25 183 SER A O 1
ATOM 1446 N N . LYS A 1 184 ? 3.923 -10.622 7.917 1.00 95.38 184 LYS A N 1
ATOM 1447 C CA . LYS A 1 184 ? 3.009 -9.592 8.438 1.00 95.38 184 LYS A CA 1
ATOM 1448 C C . LYS A 1 184 ? 1.718 -9.532 7.617 1.00 95.38 184 LYS A C 1
ATOM 1450 O O . LYS A 1 184 ? 1.488 -8.608 6.850 1.00 95.38 184 LYS A O 1
ATOM 1455 N N . LEU A 1 185 ? 0.917 -10.579 7.752 1.00 95.94 185 LEU A N 1
ATOM 1456 C CA . LEU A 1 185 ? -0.419 -10.637 7.178 1.00 95.94 185 LEU A CA 1
ATOM 1457 C C . LEU A 1 185 ? -1.368 -9.913 8.120 1.00 95.94 185 LEU A C 1
ATOM 1459 O O . LEU A 1 185 ? -1.423 -10.262 9.299 1.00 95.94 185 LEU A O 1
ATOM 1463 N N . ILE A 1 186 ? -2.033 -8.884 7.618 1.00 92.44 186 ILE A N 1
ATOM 1464 C CA . ILE A 1 186 ? -2.732 -7.908 8.442 1.00 92.44 186 ILE A CA 1
ATOM 1465 C C . ILE A 1 186 ? -4.158 -7.721 7.927 1.00 92.44 186 ILE A C 1
ATOM 1467 O O . ILE A 1 186 ? -4.402 -7.735 6.720 1.00 92.44 186 ILE A O 1
ATOM 1471 N N . SER A 1 187 ? -5.108 -7.572 8.851 1.00 89.56 187 SER A N 1
ATOM 1472 C CA . SER A 1 187 ? -6.503 -7.310 8.509 1.00 89.56 187 SER A CA 1
ATOM 1473 C C . SER A 1 187 ? -6.666 -5.907 7.902 1.00 89.56 187 SER A C 1
ATOM 1475 O O . SER A 1 187 ? -5.955 -4.983 8.305 1.00 89.56 187 SER A O 1
ATOM 1477 N N . PRO A 1 188 ? -7.628 -5.696 6.984 1.00 85.94 188 PRO A N 1
ATOM 1478 C CA . PRO A 1 188 ? -7.881 -4.377 6.400 1.00 85.94 188 PRO A CA 1
ATOM 1479 C C . PRO A 1 188 ? -8.110 -3.281 7.449 1.00 85.94 188 PRO A C 1
ATOM 1481 O O . PRO A 1 188 ? -7.533 -2.200 7.347 1.00 85.94 188 PRO A O 1
ATOM 1484 N N . ILE A 1 189 ? -8.864 -3.590 8.511 1.00 88.94 189 ILE A N 1
ATOM 1485 C CA . ILE A 1 189 ? -9.158 -2.637 9.587 1.00 88.94 189 ILE A CA 1
ATOM 1486 C C . ILE A 1 189 ? -7.896 -2.112 10.280 1.00 88.94 189 ILE A C 1
ATOM 1488 O O . ILE A 1 189 ? -7.822 -0.932 10.611 1.00 88.94 189 ILE A O 1
ATOM 1492 N N . TRP A 1 190 ? -6.854 -2.934 10.434 1.00 92.00 190 TRP A N 1
ATOM 1493 C CA . TRP A 1 190 ? -5.609 -2.477 11.049 1.00 92.00 190 TRP A CA 1
ATOM 1494 C C . TRP A 1 190 ? -4.971 -1.335 10.248 1.00 92.00 190 TRP A C 1
ATOM 1496 O O . TRP A 1 190 ? -4.517 -0.362 10.847 1.00 92.00 190 TRP A O 1
ATOM 1506 N N . PHE A 1 191 ? -4.999 -1.399 8.910 1.00 89.75 191 PHE A N 1
ATOM 1507 C CA . PHE A 1 191 ? -4.488 -0.315 8.065 1.00 89.75 191 PHE A CA 1
ATOM 1508 C C . PHE A 1 191 ? -5.270 0.979 8.272 1.00 89.75 191 PHE A C 1
ATOM 1510 O O . PHE A 1 191 ? -4.652 2.037 8.362 1.00 89.75 191 PHE A O 1
ATOM 1517 N N . SER A 1 192 ? -6.596 0.904 8.410 1.00 88.94 192 SER A N 1
ATOM 1518 C CA . SER A 1 192 ? -7.427 2.068 8.736 1.00 88.94 192 SER A CA 1
ATOM 1519 C C . SER A 1 192 ? -7.068 2.643 10.107 1.00 88.94 192 SER A C 1
ATOM 1521 O O . SER A 1 192 ? -6.894 3.850 10.234 1.00 88.94 192 SER A O 1
ATOM 1523 N N . THR A 1 193 ? -6.857 1.800 11.122 1.00 91.06 193 THR A N 1
ATOM 1524 C CA . THR A 1 193 ? -6.497 2.278 12.470 1.00 91.06 193 THR A CA 1
ATOM 1525 C C . THR A 1 193 ? -5.063 2.812 12.592 1.00 91.06 193 THR A C 1
ATOM 1527 O O . THR A 1 193 ? -4.777 3.591 13.503 1.00 91.06 193 THR A O 1
ATOM 1530 N N . GLU A 1 194 ? -4.160 2.411 11.690 1.00 90.38 194 GLU A N 1
ATOM 1531 C CA . GLU A 1 194 ? -2.747 2.816 11.702 1.00 90.38 194 GLU A CA 1
ATOM 1532 C C . GLU A 1 194 ? -2.457 3.996 10.759 1.00 90.38 194 GLU A C 1
ATOM 1534 O O . GLU A 1 194 ? -1.704 4.897 11.124 1.00 90.38 194 GLU A O 1
ATOM 1539 N N . TYR A 1 195 ? -3.047 4.001 9.559 1.00 87.81 195 TYR A N 1
ATOM 1540 C CA . TYR A 1 195 ? -2.773 4.969 8.485 1.00 87.81 195 TYR A CA 1
ATOM 1541 C C . TYR A 1 195 ? -3.988 5.801 8.058 1.00 87.81 195 TYR A C 1
ATOM 1543 O O . TYR A 1 195 ? -3.840 6.701 7.236 1.00 87.81 195 TYR A O 1
ATOM 1551 N N . GLY A 1 196 ? -5.183 5.477 8.553 1.00 88.88 196 GLY A N 1
ATOM 1552 C CA . GLY A 1 196 ? -6.448 6.125 8.199 1.00 88.88 196 GLY A CA 1
ATOM 1553 C C . GLY A 1 196 ? -7.146 6.746 9.407 1.00 88.88 196 GLY A C 1
ATOM 1554 O O . GLY A 1 196 ? -8.375 6.714 9.478 1.00 88.88 196 GLY A O 1
ATOM 1555 N N . ILE A 1 197 ? -6.374 7.262 10.373 1.00 92.38 197 ILE A N 1
ATOM 1556 C CA . ILE A 1 197 ? -6.925 7.861 11.592 1.00 92.38 197 ILE A CA 1
ATOM 1557 C C . ILE A 1 197 ? -7.737 9.109 11.196 1.00 92.38 197 ILE A C 1
ATOM 1559 O O . ILE A 1 197 ? -7.145 10.056 10.669 1.00 92.38 197 ILE A O 1
ATOM 1563 N N . PRO A 1 198 ? -9.052 9.168 11.486 1.00 91.12 198 PRO A N 1
ATOM 1564 C CA . PRO A 1 198 ? -9.940 10.216 10.961 1.00 91.12 198 PRO A CA 1
ATOM 1565 C C . PRO A 1 198 ? -9.489 11.638 11.312 1.00 91.12 198 PRO A C 1
ATOM 1567 O O . PRO A 1 198 ? -9.598 12.566 10.523 1.00 91.12 198 PRO A O 1
ATOM 1570 N N . PHE A 1 199 ? -8.875 11.791 12.483 1.00 92.62 199 PHE A N 1
ATOM 1571 C CA . PHE A 1 199 ? -8.481 13.079 13.046 1.00 92.62 199 PHE A CA 1
ATOM 1572 C C . PHE A 1 199 ? -7.163 13.658 12.489 1.00 92.62 199 PHE A C 1
ATOM 1574 O O . PHE A 1 199 ? -6.707 14.701 12.957 1.00 92.62 199 PHE A O 1
ATOM 1581 N N . GLU A 1 200 ? -6.496 12.998 11.533 1.00 88.31 200 GLU A N 1
ATOM 1582 C CA . GLU A 1 200 ? -5.217 13.473 10.968 1.00 88.31 200 GLU A CA 1
ATOM 1583 C C . GLU A 1 200 ? -5.344 14.713 10.076 1.00 88.31 200 GLU A C 1
ATOM 1585 O O . GLU A 1 200 ? -4.366 15.438 9.875 1.00 88.31 200 GLU A O 1
ATOM 1590 N N . SER A 1 201 ? -6.526 14.949 9.510 1.00 83.94 201 SER A N 1
ATOM 1591 C CA . SER A 1 201 ? -6.832 16.115 8.673 1.00 83.94 201 SER A CA 1
ATOM 1592 C C . SER A 1 201 ? -7.124 17.375 9.491 1.00 83.94 201 SER A C 1
ATOM 1594 O O . SER A 1 201 ? -7.037 18.477 8.943 1.00 83.94 201 SER A O 1
ATOM 1596 N N . TRP A 1 202 ? -7.436 17.225 10.782 1.00 89.31 202 TRP A N 1
ATOM 1597 C CA . TRP A 1 202 ? -7.814 18.328 11.657 1.00 89.31 202 TRP A CA 1
ATOM 1598 C C . TRP A 1 202 ? -6.652 19.303 11.823 1.00 89.31 202 TRP A C 1
ATOM 1600 O O . TRP A 1 202 ? -5.485 18.917 11.963 1.00 89.31 202 TRP A O 1
ATOM 1610 N N . GLN A 1 203 ? -6.965 20.594 11.871 1.00 72.81 203 GLN A N 1
ATOM 1611 C CA . GLN A 1 203 ? -5.972 21.601 12.221 1.00 72.81 203 GLN A CA 1
ATOM 1612 C C . GLN A 1 203 ? -5.861 21.735 13.746 1.00 72.81 203 GLN A C 1
ATOM 1614 O O . GLN A 1 203 ? -6.742 21.334 14.504 1.00 72.81 203 GLN A O 1
ATOM 1619 N N . SER A 1 204 ? -4.788 22.379 14.214 1.00 76.75 204 SER A N 1
ATOM 1620 C CA . SER A 1 204 ? -4.641 22.859 15.598 1.00 76.75 204 SER A CA 1
ATOM 1621 C C . SER A 1 204 ? -4.345 21.799 16.686 1.00 76.75 204 SER A C 1
ATOM 1623 O O . SER A 1 204 ? -3.841 20.703 16.441 1.00 76.75 204 SER A O 1
ATOM 1625 N N . LYS A 1 205 ? -4.551 22.193 17.951 1.00 86.38 205 LYS A N 1
ATOM 1626 C CA . LYS A 1 205 ? -4.338 21.367 19.147 1.00 86.38 205 LYS A CA 1
ATOM 1627 C C . LYS A 1 205 ? -5.378 20.247 19.265 1.00 86.38 205 LYS A C 1
ATOM 1629 O O . LYS A 1 205 ? -5.035 19.207 19.825 1.00 86.38 205 LYS A O 1
ATOM 1634 N N . ASN A 1 206 ? -6.581 20.433 18.715 1.00 91.38 206 ASN A N 1
ATOM 1635 C CA . ASN A 1 206 ? -7.676 19.461 18.791 1.00 91.38 206 ASN A CA 1
ATOM 1636 C C . ASN A 1 206 ? -7.287 18.122 18.150 1.00 91.38 206 ASN A C 1
ATOM 1638 O O . ASN A 1 206 ? -7.428 17.091 18.802 1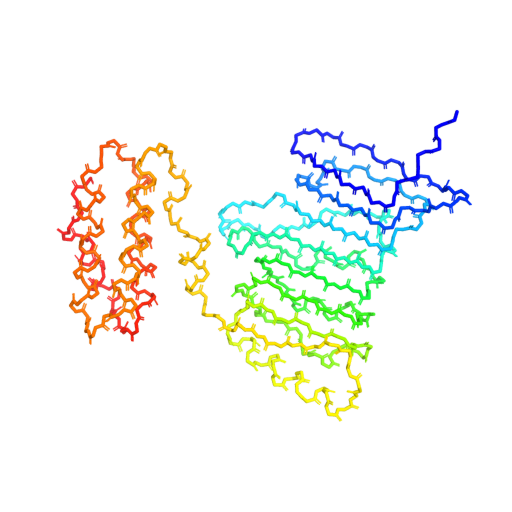.00 91.38 206 ASN A O 1
ATOM 1642 N N . ALA A 1 207 ? -6.653 18.148 16.971 1.00 92.69 207 ALA A N 1
ATOM 1643 C CA . ALA A 1 207 ? -6.141 16.956 16.285 1.00 92.69 207 ALA A CA 1
ATOM 1644 C C . ALA A 1 207 ? -5.283 16.069 17.204 1.00 92.69 207 ALA A C 1
ATOM 1646 O O . ALA A 1 207 ? -5.485 14.863 17.322 1.00 92.69 207 ALA A O 1
ATOM 1647 N N . LYS A 1 208 ? -4.338 16.673 17.938 1.00 92.94 208 LYS A N 1
ATOM 1648 C CA . LYS A 1 208 ? -3.437 15.932 18.836 1.00 92.94 208 LYS A CA 1
ATOM 1649 C C . LYS A 1 208 ? -4.183 15.272 19.992 1.00 92.94 208 LYS A C 1
ATOM 1651 O O . LYS A 1 208 ? -3.808 14.176 20.406 1.00 92.94 208 LYS A O 1
ATOM 1656 N N . ILE A 1 209 ? -5.195 15.947 20.535 1.00 94.62 209 ILE A N 1
ATOM 1657 C CA . ILE A 1 209 ? -5.999 15.423 21.642 1.00 94.62 209 ILE A CA 1
ATOM 1658 C C . ILE A 1 209 ? -6.892 14.285 21.124 1.00 94.62 209 ILE A C 1
ATOM 1660 O O . ILE A 1 209 ? -6.870 13.199 21.706 1.00 94.62 209 ILE A O 1
ATOM 1664 N N . ALA A 1 210 ? -7.571 14.487 19.991 1.00 95.06 210 ALA A N 1
ATOM 1665 C CA . ALA A 1 210 ? -8.419 13.500 19.326 1.00 95.06 210 ALA A CA 1
ATOM 1666 C C . ALA A 1 210 ? -7.653 12.222 18.951 1.00 95.06 210 ALA A C 1
ATOM 1668 O O . ALA A 1 210 ? -8.029 11.131 19.378 1.00 95.06 210 ALA A O 1
ATOM 1669 N N . ILE A 1 211 ? -6.502 12.344 18.279 1.00 95.50 211 ILE A N 1
ATOM 1670 C CA . ILE A 1 211 ? -5.638 11.200 17.935 1.00 95.50 211 ILE A CA 1
ATOM 1671 C C . ILE A 1 211 ? -5.174 10.458 19.197 1.00 95.50 211 ILE A C 1
ATOM 1673 O O . ILE A 1 211 ? -5.112 9.226 19.213 1.00 95.50 211 ILE A O 1
ATOM 1677 N N . LYS A 1 212 ? -4.842 11.178 20.277 1.00 96.19 212 LYS A N 1
ATOM 1678 C CA . LYS A 1 212 ? -4.422 10.547 21.535 1.00 96.19 212 LYS A CA 1
ATOM 1679 C C . LYS A 1 212 ? -5.563 9.756 22.178 1.00 96.19 212 LYS A C 1
ATOM 1681 O O . LYS A 1 212 ? -5.320 8.637 22.631 1.00 96.19 212 LYS A O 1
ATOM 1686 N N . ALA A 1 213 ? -6.773 10.313 22.222 1.00 97.00 213 ALA A N 1
ATOM 1687 C CA . ALA A 1 213 ? -7.941 9.610 22.747 1.00 97.00 213 ALA A CA 1
ATOM 1688 C C . ALA A 1 213 ? -8.286 8.390 21.888 1.00 97.00 213 ALA A C 1
ATOM 1690 O O . ALA A 1 213 ? -8.439 7.303 22.435 1.00 97.00 213 ALA A O 1
ATOM 1691 N N . TYR A 1 214 ? -8.270 8.530 20.560 1.00 97.44 214 TYR A N 1
ATOM 1692 C CA . TYR A 1 214 ? -8.469 7.428 19.620 1.00 97.44 214 TYR A CA 1
ATOM 1693 C C . TYR A 1 214 ? -7.497 6.271 19.865 1.00 97.44 214 TYR A C 1
ATOM 1695 O O . TYR A 1 214 ? -7.911 5.138 20.093 1.00 97.44 214 TYR A O 1
ATOM 1703 N N . LYS A 1 215 ? -6.186 6.553 19.911 1.00 96.75 215 LYS A N 1
ATOM 1704 C CA . LYS A 1 215 ? -5.161 5.524 20.164 1.00 96.75 215 LYS A CA 1
ATOM 1705 C C . LYS A 1 215 ? -5.304 4.890 21.551 1.00 96.75 215 LYS A C 1
ATOM 1707 O O . LYS A 1 215 ? -4.980 3.715 21.731 1.00 96.75 215 LYS A O 1
ATOM 1712 N N . SER A 1 216 ? -5.780 5.649 22.539 1.00 97.38 216 SER A N 1
ATOM 1713 C CA . SER A 1 216 ? -6.095 5.123 23.870 1.00 97.38 216 SER A CA 1
ATOM 1714 C C . SER A 1 216 ? -7.294 4.171 23.831 1.00 97.38 216 SER A C 1
ATOM 1716 O O . SER A 1 216 ? -7.199 3.071 24.375 1.00 97.38 216 SER A O 1
ATOM 1718 N N . ALA A 1 217 ? -8.378 4.555 23.150 1.00 97.44 217 ALA A N 1
ATOM 1719 C CA . ALA A 1 217 ? -9.564 3.725 22.956 1.00 97.44 217 ALA A CA 1
ATOM 1720 C C . ALA A 1 217 ? -9.217 2.432 22.206 1.00 97.44 217 ALA A C 1
ATOM 1722 O O . ALA A 1 217 ? -9.516 1.349 22.698 1.00 97.44 217 ALA A O 1
ATOM 1723 N N . LEU A 1 218 ? -8.458 2.518 21.108 1.00 96.12 218 LEU A N 1
ATOM 1724 C CA . LEU A 1 218 ? -7.981 1.355 20.350 1.00 96.12 218 LEU A CA 1
ATOM 1725 C C . LEU A 1 218 ? -7.206 0.372 21.243 1.00 96.12 218 LEU A C 1
ATOM 1727 O O . LEU A 1 218 ? -7.430 -0.840 21.222 1.00 96.12 218 LEU A O 1
ATOM 1731 N N . LYS A 1 219 ? -6.324 0.892 22.107 1.00 95.94 219 LYS A N 1
ATOM 1732 C CA . LYS A 1 219 ? -5.577 0.075 23.072 1.00 95.94 219 LYS A CA 1
ATOM 1733 C C . LYS A 1 219 ? -6.490 -0.585 24.109 1.00 95.94 219 LYS A C 1
ATOM 1735 O O . LYS A 1 219 ? -6.225 -1.731 24.474 1.00 95.94 219 LYS A O 1
ATOM 1740 N N . LYS A 1 220 ? -7.521 0.106 24.603 1.00 97.06 220 LYS A N 1
ATOM 1741 C CA . LYS A 1 220 ? -8.502 -0.466 25.540 1.00 97.06 220 LYS A CA 1
ATOM 1742 C C . LYS A 1 220 ? -9.332 -1.560 24.867 1.00 97.06 220 LYS A C 1
ATOM 1744 O O . LYS A 1 220 ? -9.375 -2.672 25.385 1.00 97.06 220 LYS A O 1
ATOM 1749 N N . ILE A 1 221 ? -9.850 -1.297 23.668 1.00 96.25 221 ILE A N 1
ATOM 1750 C CA . ILE A 1 221 ? -10.640 -2.245 22.870 1.00 96.25 221 ILE A CA 1
ATOM 1751 C C . ILE A 1 221 ? -9.841 -3.508 22.543 1.00 96.25 221 ILE A C 1
ATOM 1753 O O . ILE A 1 221 ? -10.350 -4.612 22.719 1.00 96.25 221 ILE A O 1
ATOM 1757 N N . SER A 1 222 ? -8.554 -3.387 22.198 1.00 93.31 222 SER A N 1
ATOM 1758 C CA . SER A 1 222 ? -7.693 -4.561 21.965 1.00 93.31 222 SER A CA 1
ATOM 1759 C C . SER A 1 222 ? -7.575 -5.503 23.179 1.00 93.31 222 SER A C 1
ATOM 1761 O O . SER A 1 222 ? -7.214 -6.671 23.032 1.00 93.31 222 SER A O 1
ATOM 1763 N N . LYS A 1 223 ? -7.877 -5.007 24.388 1.00 95.56 223 LYS A N 1
ATOM 1764 C CA . LYS A 1 223 ? -7.827 -5.745 25.660 1.00 95.56 223 LYS A CA 1
ATOM 1765 C C . LYS A 1 223 ? -9.208 -6.043 26.252 1.00 95.56 223 LYS A C 1
ATOM 1767 O O . LYS A 1 223 ? -9.264 -6.658 27.320 1.00 95.56 223 LYS A O 1
ATOM 1772 N N . ALA A 1 224 ? -10.284 -5.633 25.585 1.00 96.62 224 ALA A N 1
ATOM 1773 C CA . ALA A 1 224 ? -11.652 -5.813 26.050 1.00 96.62 224 ALA A CA 1
ATOM 1774 C C . ALA A 1 224 ? -11.985 -7.299 26.266 1.00 96.62 224 ALA A C 1
ATOM 1776 O O . ALA A 1 224 ? -11.572 -8.184 25.504 1.00 96.62 224 ALA A O 1
ATOM 1777 N N . GLN A 1 225 ? -12.727 -7.581 27.330 1.00 96.25 225 GLN A N 1
ATOM 1778 C CA . GLN A 1 225 ? -13.196 -8.914 27.703 1.00 96.25 225 GLN A CA 1
ATOM 1779 C C . GLN A 1 225 ? -14.655 -9.144 27.315 1.00 96.25 225 GLN A C 1
ATOM 1781 O O . GLN A 1 225 ? -15.059 -10.294 27.164 1.00 96.25 225 GLN A O 1
ATOM 1786 N N . ASN A 1 226 ? -15.416 -8.076 27.087 1.00 95.25 226 ASN A N 1
ATOM 1787 C CA . ASN A 1 226 ? -16.821 -8.119 26.695 1.00 95.25 226 ASN A CA 1
ATOM 1788 C C . ASN A 1 226 ? -17.198 -6.873 25.857 1.00 95.25 226 ASN A C 1
ATOM 1790 O O . ASN A 1 226 ? -16.396 -5.950 25.710 1.00 95.25 226 ASN A O 1
ATOM 1794 N N . GLU A 1 227 ? -18.421 -6.846 25.321 1.00 95.00 227 GLU A N 1
ATOM 1795 C CA . GLU A 1 227 ? -18.949 -5.712 24.539 1.00 95.00 227 GLU A CA 1
ATOM 1796 C C . GLU A 1 227 ? -19.100 -4.423 25.360 1.00 95.00 227 GLU A C 1
ATOM 1798 O O . GLU A 1 227 ? -18.974 -3.327 24.816 1.00 95.00 227 GLU A O 1
ATOM 1803 N N . GLN A 1 228 ? -19.327 -4.533 26.671 1.00 94.88 228 GLN A N 1
ATOM 1804 C CA . GLN A 1 228 ? -19.463 -3.379 27.556 1.00 94.88 228 GLN A CA 1
ATOM 1805 C C . GLN A 1 228 ? -18.134 -2.612 27.681 1.00 94.88 228 GLN A C 1
ATOM 1807 O O . GLN A 1 228 ? -18.138 -1.388 27.582 1.00 94.88 228 GLN A O 1
ATOM 1812 N N . ASP A 1 229 ? -16.993 -3.303 27.770 1.00 96.50 229 ASP A N 1
ATOM 1813 C CA . ASP A 1 229 ? -15.664 -2.671 27.762 1.00 96.50 229 ASP A CA 1
ATOM 1814 C C . ASP A 1 229 ? -15.413 -1.884 26.452 1.00 96.50 229 ASP A C 1
ATOM 1816 O O . ASP A 1 229 ? -14.739 -0.844 26.439 1.00 96.50 229 ASP A O 1
ATOM 1820 N N . VAL A 1 230 ? -15.950 -2.385 25.328 1.00 96.38 230 VAL A N 1
ATOM 1821 C CA . VAL A 1 230 ? -15.887 -1.710 24.019 1.00 96.38 230 VAL A CA 1
ATOM 1822 C C . VAL A 1 230 ? -16.765 -0.463 24.029 1.00 96.38 230 VAL A C 1
ATOM 1824 O O . VAL A 1 230 ? -16.278 0.615 23.680 1.00 96.38 230 VAL A O 1
ATOM 1827 N N . LYS A 1 231 ? -18.018 -0.586 24.489 1.00 96.19 231 LYS A N 1
ATOM 1828 C CA . LYS A 1 231 ? -18.950 0.539 24.645 1.00 96.19 231 LYS A CA 1
ATOM 1829 C C . LYS A 1 231 ? -18.340 1.653 25.495 1.00 96.19 231 LYS A C 1
ATOM 1831 O O . LYS A 1 231 ? -18.348 2.806 25.079 1.00 96.19 231 LYS A O 1
ATOM 1836 N N . GLU A 1 232 ? -17.775 1.321 26.652 1.00 96.75 232 GLU A N 1
ATOM 1837 C CA . GLU A 1 232 ? -17.151 2.294 27.558 1.00 96.75 232 GLU A CA 1
ATOM 1838 C C . GLU A 1 232 ? -15.984 3.030 26.893 1.00 96.75 232 GLU A C 1
ATOM 1840 O O . GLU A 1 232 ? -15.893 4.252 26.974 1.00 96.75 232 GLU A O 1
ATOM 1845 N N . SER A 1 233 ? -15.135 2.311 26.155 1.00 97.44 233 SER A N 1
ATOM 1846 C CA . SER A 1 233 ? -14.017 2.919 25.421 1.00 97.44 233 SER A CA 1
ATOM 1847 C C . SER A 1 233 ? -14.482 3.875 24.314 1.00 97.44 233 SER A C 1
ATOM 1849 O O . SER A 1 233 ? -13.818 4.878 24.047 1.00 97.44 233 SER A O 1
ATOM 1851 N N . ILE A 1 234 ? -15.613 3.571 23.668 1.00 96.12 234 ILE A N 1
ATOM 1852 C CA . ILE A 1 234 ? -16.248 4.431 22.661 1.00 96.12 234 ILE A CA 1
ATOM 1853 C C . ILE A 1 234 ? -16.833 5.685 23.313 1.00 96.12 234 ILE A C 1
ATOM 1855 O O . ILE A 1 234 ? -16.582 6.788 22.832 1.00 96.12 234 ILE A O 1
ATOM 1859 N N . ILE A 1 235 ? -17.565 5.529 24.420 1.00 95.50 235 ILE A N 1
ATOM 1860 C CA . ILE A 1 235 ? -18.155 6.652 25.160 1.00 95.50 235 ILE A CA 1
ATOM 1861 C C . ILE A 1 235 ? -17.064 7.614 25.619 1.00 95.50 235 ILE A C 1
ATOM 1863 O O . ILE A 1 235 ? -17.171 8.806 25.359 1.00 95.50 235 ILE A O 1
ATOM 1867 N N . GLU A 1 236 ? -15.976 7.112 26.205 1.00 96.62 236 GLU A N 1
ATOM 1868 C CA . GLU A 1 236 ? -14.858 7.960 26.630 1.00 96.62 236 GLU A CA 1
ATOM 1869 C C . GLU A 1 236 ? -14.257 8.781 25.476 1.00 96.62 236 GLU A C 1
ATOM 1871 O O . GLU A 1 236 ? -13.861 9.933 25.672 1.00 96.62 236 GLU A O 1
ATOM 1876 N N . LEU A 1 237 ? -14.165 8.206 24.267 1.00 96.88 237 LEU A N 1
ATOM 1877 C CA . LEU A 1 237 ? -13.722 8.948 23.088 1.00 96.88 237 LEU A CA 1
ATOM 1878 C C . LEU A 1 237 ? -14.717 10.062 22.748 1.00 96.88 237 LEU A C 1
ATOM 1880 O O . LEU A 1 237 ? -14.297 11.205 22.578 1.00 96.88 237 LEU A O 1
ATOM 1884 N N . ILE A 1 238 ? -16.008 9.735 22.646 1.00 95.12 238 ILE A N 1
ATOM 1885 C CA . ILE A 1 238 ? -17.060 10.692 22.276 1.00 95.12 238 ILE A CA 1
ATOM 1886 C C . ILE A 1 238 ? -17.123 11.830 23.299 1.00 95.12 238 ILE A C 1
ATOM 1888 O O . ILE A 1 238 ? -17.101 12.998 22.919 1.00 95.12 238 ILE A O 1
ATOM 1892 N N . GLU A 1 239 ? -17.123 11.508 24.593 1.00 94.44 239 GLU A N 1
ATOM 1893 C CA . GLU A 1 239 ? -17.121 12.486 25.679 1.00 94.44 239 GLU A CA 1
ATOM 1894 C C . GLU A 1 239 ? -15.898 13.398 25.615 1.00 94.44 239 GLU A C 1
ATOM 1896 O O . GLU A 1 239 ? -16.035 14.611 25.757 1.00 94.44 239 GLU A O 1
ATOM 1901 N N . MET A 1 240 ? -14.711 12.851 25.337 1.00 95.12 240 MET A N 1
ATOM 1902 C CA . MET A 1 240 ? -13.513 13.665 25.149 1.00 95.12 240 MET A CA 1
ATOM 1903 C C . MET A 1 240 ? -13.705 14.644 23.982 1.00 95.12 240 MET A C 1
ATOM 1905 O O . MET A 1 240 ? -13.480 15.844 24.152 1.00 95.12 240 MET A O 1
ATOM 1909 N N . ILE A 1 241 ? -14.171 14.164 22.825 1.00 93.50 241 ILE A N 1
ATOM 1910 C CA . ILE A 1 241 ? -14.393 15.003 21.639 1.00 93.50 241 ILE A CA 1
ATOM 1911 C C . ILE A 1 241 ? -15.447 16.086 21.908 1.00 93.50 241 ILE A C 1
ATOM 1913 O O . ILE A 1 241 ? -15.227 17.236 21.535 1.00 93.50 241 ILE A O 1
ATOM 1917 N N . ASN A 1 242 ? -16.530 15.771 22.627 1.00 92.19 242 ASN A N 1
ATOM 1918 C CA . ASN A 1 242 ? -17.561 16.737 23.027 1.00 92.19 242 ASN A CA 1
ATOM 1919 C C . ASN A 1 242 ? -16.994 17.927 23.827 1.00 92.19 242 ASN A C 1
ATOM 1921 O O . ASN A 1 242 ? -17.577 19.008 23.809 1.00 92.19 242 ASN A O 1
ATOM 1925 N N . THR A 1 243 ? -15.873 17.755 24.541 1.00 93.06 243 THR A N 1
ATOM 1926 C CA . THR A 1 243 ? -15.235 18.853 25.296 1.00 93.06 243 THR A CA 1
ATOM 1927 C C . THR A 1 243 ? -14.361 19.769 24.440 1.00 93.06 243 THR A C 1
ATOM 1929 O O . THR A 1 243 ? -13.908 20.811 24.925 1.00 93.06 243 THR A O 1
ATOM 1932 N N . LEU A 1 244 ? -14.085 19.400 23.185 1.00 92.19 244 LEU A N 1
ATOM 1933 C CA . LEU A 1 244 ? -13.208 20.176 22.321 1.00 92.19 244 LEU A CA 1
ATOM 1934 C C . LEU A 1 244 ? -13.920 21.445 21.827 1.00 92.19 244 LEU A C 1
ATOM 1936 O O . LEU A 1 244 ? -15.026 21.375 21.289 1.00 92.19 244 LEU A O 1
ATOM 1940 N N . PRO A 1 245 ? -13.296 22.626 21.970 1.00 89.81 245 PRO A N 1
ATOM 1941 C CA . PRO A 1 245 ? -13.892 23.863 21.496 1.00 89.81 245 PRO A CA 1
ATOM 1942 C C . PRO A 1 245 ? -13.807 23.958 19.970 1.00 89.81 245 PRO A C 1
ATOM 1944 O O . PRO A 1 245 ? -12.803 23.558 19.376 1.00 89.81 245 PRO A O 1
ATOM 1947 N N . ASN A 1 246 ? -14.813 24.598 19.369 1.00 87.25 246 ASN A N 1
ATOM 1948 C CA . ASN A 1 246 ? -14.840 24.997 17.957 1.00 87.25 246 ASN A CA 1
ATOM 1949 C C . ASN A 1 246 ? -14.678 23.840 16.954 1.00 87.25 246 ASN A C 1
ATOM 1951 O O . ASN A 1 246 ? -14.029 24.035 15.932 1.00 87.25 246 ASN A O 1
ATOM 1955 N N . ILE A 1 247 ? -15.247 22.661 17.238 1.00 85.62 247 ILE A N 1
ATOM 1956 C CA . ILE A 1 247 ? -15.249 21.554 16.272 1.00 85.62 247 ILE A CA 1
ATOM 1957 C C . ILE A 1 247 ? -16.282 21.768 15.155 1.00 85.62 247 ILE A C 1
ATOM 1959 O O . ILE A 1 247 ? -17.468 22.010 15.419 1.00 85.62 247 ILE A O 1
ATOM 1963 N N . GLU A 1 248 ? -15.835 21.677 13.906 1.00 84.31 248 GLU A N 1
ATOM 1964 C CA . GLU A 1 248 ? -16.655 21.868 12.705 1.00 84.31 248 GLU A CA 1
ATOM 1965 C C . GLU A 1 248 ? -17.507 20.635 12.367 1.00 84.31 248 GLU A C 1
ATOM 1967 O O . GLU A 1 248 ? -17.311 19.550 12.904 1.00 84.31 248 GLU A O 1
ATOM 1972 N N . THR A 1 249 ? -18.471 20.778 11.448 1.00 83.50 249 THR A N 1
ATOM 1973 C CA . THR A 1 249 ? -19.358 19.663 11.055 1.00 83.50 249 THR A CA 1
ATOM 1974 C C . THR A 1 249 ? -18.588 18.458 10.514 1.00 83.50 249 THR A C 1
ATOM 1976 O O . THR A 1 249 ? -18.880 17.335 10.908 1.00 83.50 249 THR A O 1
ATOM 1979 N N . VAL A 1 250 ? -17.555 18.686 9.702 1.00 84.50 250 VAL A N 1
ATOM 1980 C CA . VAL A 1 250 ? -16.709 17.608 9.161 1.00 84.50 250 VAL A CA 1
ATOM 1981 C C . VAL A 1 250 ? -15.942 16.887 10.279 1.00 84.50 250 VAL A C 1
ATOM 1983 O O . VAL A 1 250 ? -15.904 15.663 10.321 1.00 84.50 250 VAL A O 1
ATOM 1986 N N . GLU A 1 251 ? -15.422 17.627 11.262 1.00 87.00 251 GLU A N 1
ATOM 1987 C CA . GLU A 1 251 ? -14.728 17.049 12.424 1.00 87.00 251 GLU A CA 1
ATOM 1988 C C . GLU A 1 251 ? -15.684 16.194 13.289 1.00 87.00 251 GLU A C 1
ATOM 1990 O O . GLU A 1 251 ? -15.327 15.159 13.856 1.00 87.00 251 GLU A O 1
ATOM 1995 N N . ARG A 1 252 ? -16.964 16.562 13.353 1.00 86.38 252 ARG A N 1
ATOM 1996 C CA . ARG A 1 252 ? -17.989 15.754 14.032 1.00 86.38 252 ARG A CA 1
ATOM 1997 C C . ARG A 1 252 ? -18.269 14.444 13.294 1.00 86.38 252 ARG A C 1
ATOM 1999 O O . ARG A 1 252 ? -18.417 13.405 13.937 1.00 86.38 252 ARG A O 1
ATOM 2006 N N . GLU A 1 253 ? -18.308 14.478 11.965 1.00 88.06 253 GLU A N 1
ATOM 2007 C CA . GLU A 1 253 ? -18.469 13.287 11.121 1.00 88.06 253 GLU A CA 1
ATOM 2008 C C . GLU A 1 253 ? -17.273 12.333 11.252 1.00 88.06 253 GLU A C 1
ATOM 2010 O O . GLU A 1 253 ? -17.472 11.125 11.412 1.00 88.06 253 GLU A O 1
ATOM 2015 N N . ASP A 1 254 ? -16.048 12.866 11.332 1.00 92.12 254 ASP A N 1
ATOM 2016 C CA . ASP A 1 254 ? -14.828 12.081 11.580 1.00 92.12 254 ASP A CA 1
ATOM 2017 C C . ASP A 1 254 ? -14.905 11.276 12.886 1.00 92.12 254 ASP A C 1
ATOM 2019 O O . ASP A 1 254 ? -14.330 10.191 13.001 1.00 92.12 254 ASP A O 1
ATOM 2023 N N . THR A 1 255 ? -15.656 11.769 13.875 1.00 92.56 255 THR A N 1
ATOM 2024 C CA . THR A 1 255 ? -15.889 11.041 15.130 1.00 92.56 255 THR A CA 1
ATOM 2025 C C . THR A 1 255 ? -16.751 9.802 14.903 1.00 92.56 255 THR A C 1
ATOM 2027 O O . THR A 1 255 ? -16.456 8.748 15.461 1.00 92.56 255 THR A O 1
ATOM 2030 N N . GLY A 1 256 ? -17.770 9.883 14.042 1.00 92.06 256 GLY A N 1
ATOM 2031 C CA . GLY A 1 256 ? -18.571 8.721 13.650 1.00 92.06 256 GLY A CA 1
ATOM 2032 C C . GLY A 1 256 ? -17.729 7.662 12.931 1.00 92.06 256 GLY A C 1
ATOM 2033 O O . GLY A 1 256 ? -17.808 6.479 13.264 1.00 92.06 256 GLY A O 1
ATOM 2034 N N . VAL A 1 257 ? -16.848 8.093 12.020 1.00 92.38 257 VAL A N 1
ATOM 2035 C CA . VAL A 1 257 ? -15.884 7.204 11.344 1.00 92.38 257 VAL A CA 1
ATOM 2036 C C . VAL A 1 257 ? -14.941 6.550 12.356 1.00 92.38 257 VAL A C 1
ATOM 2038 O O . VAL A 1 257 ? -14.696 5.346 12.294 1.00 92.38 257 VAL A O 1
ATOM 2041 N N . ALA A 1 258 ? -14.441 7.314 13.330 1.00 95.12 258 ALA A N 1
ATOM 2042 C CA . ALA A 1 258 ? -13.575 6.789 14.380 1.00 95.12 258 ALA A CA 1
ATOM 2043 C C . ALA A 1 258 ? -14.276 5.709 15.217 1.00 95.12 258 ALA A C 1
ATOM 2045 O O . ALA A 1 258 ? -13.666 4.685 15.521 1.00 95.12 258 ALA A O 1
ATOM 2046 N N . VAL A 1 259 ? -15.555 5.904 15.556 1.00 95.19 259 VAL A N 1
ATOM 2047 C CA . VAL A 1 259 ? -16.354 4.908 16.283 1.00 95.19 259 VAL A CA 1
ATOM 2048 C C . VAL A 1 259 ? -16.512 3.623 15.471 1.00 95.19 259 VAL A C 1
ATOM 2050 O O . VAL A 1 259 ? -16.287 2.543 16.017 1.00 95.19 259 VAL A O 1
ATOM 2053 N N . GLN A 1 260 ? -16.824 3.720 14.175 1.00 93.69 260 GLN A N 1
ATOM 2054 C CA . GLN A 1 260 ? -16.918 2.548 13.297 1.00 93.69 260 GLN A CA 1
ATOM 2055 C C . GLN A 1 260 ? -15.596 1.776 13.244 1.00 93.69 260 GLN A C 1
ATOM 2057 O O . GLN A 1 260 ? -15.574 0.579 13.525 1.00 93.69 260 GLN A O 1
ATOM 2062 N N . GLN A 1 261 ? -14.477 2.469 13.004 1.00 94.50 261 GLN A N 1
ATOM 2063 C CA . GLN A 1 261 ? -13.156 1.835 12.976 1.00 94.50 261 GLN A CA 1
ATOM 2064 C C . GLN A 1 261 ? -12.809 1.136 14.301 1.00 94.50 261 GLN A C 1
ATOM 2066 O O . GLN A 1 261 ? -12.232 0.049 14.316 1.00 94.50 261 GLN A O 1
ATOM 2071 N N . LEU A 1 262 ? -13.155 1.751 15.435 1.00 95.69 262 LEU A N 1
ATOM 2072 C CA . LEU A 1 262 ? -12.904 1.177 16.754 1.00 95.69 262 LEU A CA 1
ATOM 2073 C C . LEU A 1 262 ? -13.722 -0.097 16.990 1.00 95.69 262 LEU A C 1
ATOM 2075 O O . LEU A 1 262 ? -13.166 -1.078 17.486 1.00 95.69 262 LEU A O 1
ATOM 2079 N N . VAL A 1 263 ? -15.000 -0.118 16.606 1.00 94.12 263 VAL A N 1
ATOM 2080 C CA . VAL A 1 263 ? -15.839 -1.321 16.723 1.00 94.12 263 VAL A CA 1
ATOM 2081 C C . VAL A 1 263 ? -15.337 -2.440 15.818 1.00 94.12 263 VAL A C 1
ATOM 2083 O O . VAL A 1 263 ? -15.164 -3.562 16.292 1.00 94.12 263 VAL A O 1
ATOM 2086 N N . GLU A 1 264 ? -15.031 -2.135 14.556 1.00 92.62 264 GLU A N 1
ATOM 2087 C CA . GLU A 1 264 ? -14.489 -3.104 13.594 1.00 92.62 264 GLU A CA 1
ATOM 2088 C C . GLU A 1 264 ? -13.130 -3.673 14.032 1.00 92.62 264 GLU A C 1
ATOM 2090 O O . GLU A 1 264 ? -12.771 -4.795 13.678 1.00 92.62 264 GLU A O 1
ATOM 2095 N N . SER A 1 265 ? -12.355 -2.913 14.814 1.00 92.44 265 SER A N 1
ATOM 2096 C CA . SER A 1 265 ? -11.090 -3.383 15.393 1.00 92.44 265 SER A CA 1
ATOM 2097 C C . SER A 1 265 ? -11.279 -4.327 16.588 1.00 92.44 265 SER A C 1
ATOM 2099 O O . SER A 1 265 ? -10.319 -4.958 17.044 1.00 92.44 265 SER A O 1
ATOM 2101 N N . SER A 1 266 ? -12.499 -4.413 17.125 1.00 92.94 266 SER A N 1
ATOM 2102 C CA . SER A 1 266 ? -12.824 -5.281 18.249 1.00 92.94 266 SER A CA 1
ATOM 2103 C C . SER A 1 266 ? -12.949 -6.742 17.803 1.00 92.94 266 SER A C 1
ATOM 2105 O O . SER A 1 266 ? -13.251 -7.055 16.656 1.00 92.94 266 SER A O 1
ATOM 2107 N N . LYS A 1 267 ? -12.742 -7.668 18.742 1.00 91.94 267 LYS A N 1
ATOM 2108 C CA . LYS A 1 267 ? -12.967 -9.107 18.516 1.00 91.94 267 LYS A CA 1
ATOM 2109 C C . LYS A 1 267 ? -14.440 -9.526 18.642 1.00 91.94 267 LYS A C 1
ATOM 2111 O O . LYS A 1 267 ? -14.728 -10.715 18.531 1.00 91.94 267 LYS A O 1
ATOM 2116 N N . PHE A 1 268 ? -15.329 -8.590 18.975 1.00 92.94 268 PHE A N 1
ATOM 2117 C CA . PHE A 1 268 ? -16.755 -8.830 19.177 1.00 92.94 268 PHE A CA 1
ATOM 2118 C C . PHE A 1 268 ? -17.528 -8.408 17.931 1.00 92.94 268 PHE A C 1
ATOM 2120 O O . PHE A 1 268 ? -17.233 -7.374 17.335 1.00 92.94 268 PHE A O 1
ATOM 2127 N N . ASP A 1 269 ? -18.519 -9.211 17.562 1.00 92.06 269 ASP A N 1
ATOM 2128 C CA . ASP A 1 269 ? -19.425 -8.919 16.456 1.00 92.06 269 ASP A CA 1
ATOM 2129 C C . ASP A 1 269 ? -20.584 -8.061 16.979 1.00 92.06 269 ASP A C 1
ATOM 2131 O O . ASP A 1 269 ? -21.558 -8.578 17.526 1.00 92.06 269 ASP A O 1
ATOM 2135 N N . ILE A 1 270 ? -20.422 -6.738 16.911 1.00 93.00 270 ILE A N 1
ATOM 2136 C CA . ILE A 1 270 ? -21.386 -5.765 17.439 1.00 93.00 270 ILE A CA 1
ATOM 2137 C C . ILE A 1 270 ? -22.219 -5.221 16.276 1.00 93.00 270 ILE A C 1
ATOM 2139 O O . ILE A 1 270 ? -21.681 -4.639 15.336 1.00 93.00 270 ILE A O 1
ATOM 2143 N N . ASP A 1 271 ? -23.545 -5.364 16.361 1.00 91.69 271 ASP A N 1
ATOM 2144 C CA . ASP A 1 271 ? -24.470 -4.884 15.326 1.00 91.69 271 ASP A CA 1
ATOM 2145 C C . ASP A 1 271 ? -24.349 -3.362 15.130 1.00 91.69 271 ASP A C 1
ATOM 2147 O O . ASP A 1 271 ? -24.416 -2.580 16.084 1.00 91.69 271 ASP A O 1
ATOM 2151 N N . GLN A 1 272 ? -24.247 -2.921 13.874 1.00 89.50 272 GLN A N 1
ATOM 2152 C CA . GLN A 1 272 ? -24.123 -1.507 13.516 1.00 89.50 272 GLN A CA 1
ATOM 2153 C C . GLN A 1 272 ? -25.250 -0.627 14.083 1.00 89.50 272 GLN A C 1
ATOM 2155 O O . GLN A 1 272 ? -25.026 0.541 14.395 1.00 89.50 272 GLN A O 1
ATOM 2160 N N . LYS A 1 273 ? -26.468 -1.155 14.252 1.00 91.56 273 LYS A N 1
ATOM 2161 C CA . LYS A 1 273 ? -27.579 -0.424 14.881 1.00 91.56 273 LYS A CA 1
ATOM 2162 C C . LYS A 1 273 ? -27.287 -0.097 16.340 1.00 91.56 273 LYS A C 1
ATOM 2164 O O . LYS A 1 273 ? -27.656 0.981 16.796 1.00 91.56 273 LYS A O 1
ATOM 2169 N N . ILE A 1 274 ? -26.625 -1.006 17.054 1.00 92.25 274 ILE A N 1
ATOM 2170 C CA . ILE A 1 274 ? -26.212 -0.803 18.445 1.00 92.25 274 ILE A CA 1
ATOM 2171 C C . ILE A 1 274 ? -25.123 0.271 18.499 1.00 92.25 274 ILE A C 1
ATOM 2173 O O . ILE A 1 274 ? -25.223 1.200 19.298 1.00 92.25 274 ILE A O 1
ATOM 2177 N N . VAL A 1 275 ? -24.138 0.194 17.602 1.00 91.50 275 VAL A N 1
ATOM 2178 C CA . VAL A 1 275 ? -23.065 1.195 17.486 1.00 91.50 275 VAL A CA 1
ATOM 2179 C C . VAL A 1 275 ? -23.630 2.588 17.217 1.00 91.50 275 VAL A C 1
ATOM 2181 O O . VAL A 1 275 ? -23.260 3.546 17.893 1.00 91.50 275 VAL A O 1
ATOM 2184 N N . ASN A 1 276 ? -24.559 2.699 16.264 1.00 91.31 276 ASN A N 1
ATOM 2185 C CA . ASN A 1 276 ? -25.210 3.964 15.936 1.00 91.31 276 ASN A CA 1
ATOM 2186 C C . ASN A 1 276 ? -26.004 4.504 17.130 1.00 91.31 276 ASN A C 1
ATOM 2188 O O . ASN A 1 276 ? -25.906 5.687 17.428 1.00 91.31 276 ASN A O 1
ATOM 2192 N N . ALA A 1 277 ? -26.722 3.639 17.856 1.00 91.94 277 ALA A N 1
ATOM 2193 C CA . ALA A 1 277 ? -27.439 4.041 19.062 1.00 91.94 277 ALA A CA 1
ATOM 2194 C C . ALA A 1 277 ? -26.491 4.581 20.146 1.00 91.94 277 ALA A C 1
ATOM 2196 O O . ALA A 1 277 ? -26.796 5.603 20.753 1.00 91.94 277 ALA A O 1
ATOM 2197 N N . TRP A 1 278 ? -25.328 3.952 20.364 1.00 92.19 278 TRP A N 1
ATOM 2198 C CA . TRP A 1 278 ? -24.317 4.476 21.292 1.00 92.19 278 TRP A CA 1
ATOM 2199 C C . TRP A 1 278 ? -23.764 5.822 20.830 1.00 92.19 278 TRP A C 1
ATOM 2201 O O . TRP A 1 278 ? -23.605 6.733 21.633 1.00 92.19 278 TRP A O 1
ATOM 2211 N N . PHE A 1 279 ? -23.475 5.975 19.539 1.00 92.25 279 PHE A N 1
ATOM 2212 C CA . PHE A 1 279 ? -22.981 7.245 19.020 1.00 92.25 279 PHE A CA 1
ATOM 2213 C C . PHE A 1 279 ? -24.023 8.365 19.160 1.00 92.25 279 PHE A C 1
ATOM 2215 O O . PHE A 1 279 ? -23.687 9.466 19.593 1.00 92.25 279 PHE A O 1
ATOM 2222 N N . ASP A 1 280 ? -25.287 8.072 18.853 1.00 91.25 280 ASP A N 1
ATOM 2223 C CA . ASP A 1 280 ? -26.401 9.017 18.939 1.00 91.25 280 ASP A CA 1
ATOM 2224 C C . ASP A 1 280 ? -26.741 9.422 20.376 1.00 91.25 280 ASP A C 1
ATOM 2226 O O . ASP A 1 280 ? -27.094 10.575 20.610 1.00 91.25 280 ASP A O 1
ATOM 2230 N N . GLU A 1 281 ? -26.619 8.501 21.335 1.00 92.12 281 GLU A N 1
ATOM 2231 C CA . GLU A 1 281 ? -26.908 8.753 22.751 1.00 92.12 281 GLU A CA 1
ATOM 2232 C C . GLU A 1 281 ? -25.915 9.744 23.382 1.00 92.12 281 GLU A C 1
ATOM 2234 O O . GLU A 1 281 ? -26.311 10.563 24.210 1.00 92.12 281 GLU A O 1
ATOM 2239 N N . PHE A 1 282 ? -24.638 9.695 22.984 1.00 89.00 282 PHE A N 1
ATOM 2240 C CA . PHE A 1 282 ? -23.561 10.423 23.667 1.00 89.00 282 PHE A CA 1
ATOM 2241 C C . PHE A 1 282 ? -22.992 11.615 22.887 1.00 89.00 282 PHE A C 1
ATOM 2243 O O . PHE A 1 282 ? -22.185 12.362 23.443 1.00 89.00 282 PHE A O 1
ATOM 2250 N N . ARG A 1 283 ? -23.370 11.837 21.622 1.00 84.25 283 ARG A N 1
ATOM 2251 C CA . ARG A 1 283 ? -22.913 13.014 20.859 1.00 84.25 283 ARG A CA 1
ATOM 2252 C C . ARG A 1 283 ? -23.686 14.277 21.263 1.00 84.25 283 ARG A C 1
ATOM 2254 O O . ARG A 1 283 ? -24.911 14.299 21.205 1.00 84.25 283 ARG A O 1
ATOM 2261 N N . TYR A 1 284 ? -22.971 15.344 21.636 1.00 78.69 284 TYR A N 1
ATOM 2262 C CA . TYR A 1 284 ? -23.574 16.611 22.103 1.00 78.69 284 TYR A CA 1
ATOM 2263 C C . TYR A 1 284 ? -23.186 17.847 21.284 1.00 78.69 284 TYR A C 1
ATOM 2265 O O . TYR A 1 284 ? -23.493 18.971 21.684 1.00 78.69 284 TYR A O 1
ATOM 2273 N N . PHE A 1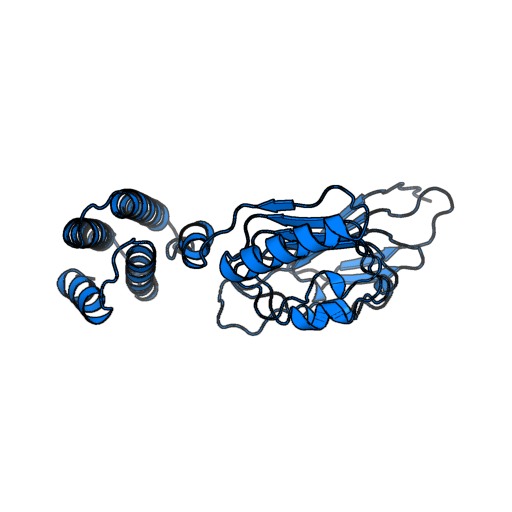 285 ? -22.492 17.657 20.166 1.00 69.12 285 PHE A N 1
ATOM 2274 C CA . PHE A 1 285 ? -21.958 18.744 19.351 1.00 69.12 285 PHE A CA 1
ATOM 2275 C C . PHE A 1 285 ? -22.914 19.228 18.266 1.00 69.12 285 PHE A C 1
ATOM 2277 O O . PHE A 1 285 ? -23.445 18.409 17.486 1.00 69.12 285 PHE A O 1
#

Radius of gyration: 22.89 Å; Cα contacts (8 Å, |Δi|>4): 539; chains: 1; bounding box: 59×52×53 Å

pLDDT: mean 92.71, std 8.17, range [39.81, 98.88]

Solvent-accessible surface area (backbone atoms only — not comparable to full-atom values): 15442 Å² total; per-residue (Å²): 135,85,89,77,82,52,49,66,49,78,48,76,33,77,87,55,79,41,80,45,78,41,69,74,56,99,81,64,58,44,45,34,42,34,46,32,24,42,63,82,35,56,49,66,46,47,76,41,76,45,49,32,38,36,40,32,52,70,62,53,74,53,61,85,50,75,58,45,62,60,71,91,58,75,58,54,28,77,23,32,30,42,35,42,43,46,51,51,56,26,23,24,38,33,43,57,46,56,65,63,36,67,52,28,27,31,43,35,44,32,13,19,46,37,60,36,47,51,55,62,74,44,58,53,27,26,32,43,36,42,30,42,23,51,51,54,70,62,51,61,63,72,80,70,28,82,60,52,34,28,45,36,38,39,44,26,22,34,74,54,42,55,51,52,40,52,46,50,57,53,49,56,75,77,42,88,58,52,88,58,46,63,46,59,63,36,58,58,59,56,51,39,71,73,65,48,52,57,43,72,78,50,69,76,72,60,21,60,52,50,47,51,40,49,58,49,27,48,57,48,32,74,66,45,89,52,72,63,51,38,51,53,34,49,48,56,38,45,52,54,57,60,70,51,79,90,72,48,73,66,60,54,49,33,50,54,53,44,49,51,55,50,50,69,62,32,97,60,95,72,57,66,70,58,54,49,50,56,51,62,74,57,63,82,124

Mean predicted aligned error: 5.57 Å

Foldseek 3Di:
DDPDQAQEEADEDAPAQDEAEQDDDPPHGHAEYEYEEDQVSYHYAHPDDHAEYEYEYDFAQACPDEADAHDQDLNNLAYAEYEYEYAQHGHAHECLSVVSNLNHQYYAYYHEYDPLLNCLSNQNHQEYHYYSYLDCPNHDQPVSHVNHQEAEYEQYAQPVLVVNQVSVVVVVVVDHHDDYDRDNHDHSLVCCLPRVQLLPPPDDPLSVQLNVLLVVLLVQLVVDPDVVSNLVSLLSSQLSNQPDPPQDPSNLVSSLVSLVSSVVSHPDDDDVVVSVVSSVVRHDD